Protein AF-A0AA88YGW6-F1 (afdb_monomer_lite)

pLDDT: mean 89.3, std 10.1, range [38.44, 98.62]

Sequence (210 aa):
MCGGQLNEGLSLVQQAKENGERLMPCRETGIVLLVEFNLLCQKYEKSHLPLLKENLLKVISESIDHFEDEQEYVRDDFRLIIRLRASFIYLGIGLFCDILSIPVSDDERKHGESCLNEVEKNWNQLQIRWKMIWYFAKARVKQMDGFYEFAATLLAKALDIAGENNFTRELQNIVKFREHCNEKLIEHSNKQDNIRQNIVESCLNEFFDE

Structure (mmCIF, N/CA/C/O backbone):
data_AF-A0AA88YGW6-F1
#
_entry.id   AF-A0AA88YGW6-F1
#
loop_
_atom_site.group_PDB
_atom_site.id
_atom_site.type_symbol
_atom_site.label_atom_id
_atom_site.label_alt_id
_atom_site.label_comp_id
_atom_site.label_asym_id
_atom_site.label_entity_id
_atom_site.label_seq_id
_atom_site.pdbx_PDB_ins_code
_atom_site.Cartn_x
_atom_site.Cartn_y
_atom_site.Cartn_z
_atom_site.occupancy
_atom_site.B_iso_or_equiv
_atom_site.auth_seq_id
_atom_site.auth_comp_id
_atom_site.auth_asym_id
_atom_site.auth_atom_id
_atom_site.pdbx_PDB_model_num
ATOM 1 N N . MET A 1 1 ? -7.583 22.446 -12.809 1.00 38.44 1 MET A N 1
ATOM 2 C CA . MET A 1 1 ? -6.930 22.135 -14.102 1.00 38.44 1 MET A CA 1
ATOM 3 C C . MET A 1 1 ? -5.781 21.122 -13.925 1.00 38.44 1 MET A C 1
ATOM 5 O O . MET A 1 1 ? -4.659 21.407 -14.305 1.00 38.44 1 MET A O 1
ATOM 9 N N . CYS A 1 2 ? -6.031 19.928 -13.364 1.00 47.03 2 CYS A N 1
ATOM 10 C CA . CYS A 1 2 ? -4.979 18.918 -13.094 1.00 47.03 2 CYS A CA 1
ATOM 11 C C . CYS A 1 2 ? -5.010 17.697 -14.036 1.00 47.03 2 CYS A C 1
ATOM 13 O O . CYS A 1 2 ? -4.246 16.759 -13.837 1.00 47.03 2 CYS A O 1
ATOM 15 N N . GLY A 1 3 ? -5.908 17.674 -15.029 1.00 54.25 3 GLY A N 1
ATOM 16 C CA . GLY A 1 3 ? -6.026 16.561 -15.983 1.00 54.25 3 GLY A CA 1
ATOM 17 C C . GLY A 1 3 ? -4.994 16.598 -17.117 1.00 54.25 3 GLY A C 1
ATOM 18 O O . GLY A 1 3 ? -4.603 15.544 -17.606 1.00 54.25 3 GLY A O 1
ATOM 19 N N . GLY A 1 4 ? -4.523 17.793 -17.501 1.00 64.50 4 GLY A N 1
ATOM 20 C CA . GLY A 1 4 ? -3.584 17.981 -18.617 1.00 64.50 4 GLY A CA 1
ATOM 21 C C . GLY A 1 4 ? -2.211 17.357 -18.360 1.00 64.50 4 GLY A C 1
ATOM 22 O O . GLY A 1 4 ? -1.791 16.490 -19.114 1.00 64.50 4 GLY A O 1
ATOM 23 N N . GLN A 1 5 ? -1.576 17.711 -17.236 1.00 76.94 5 GLN A N 1
ATOM 24 C CA . GLN A 1 5 ? -0.235 17.223 -16.870 1.00 76.94 5 GLN A CA 1
ATOM 25 C C . GLN A 1 5 ? -0.172 15.701 -16.692 1.00 76.94 5 GLN A C 1
ATOM 27 O O . GLN A 1 5 ? 0.830 15.070 -17.006 1.00 76.94 5 GLN A O 1
ATOM 32 N N . LEU A 1 6 ? -1.249 15.093 -16.189 1.00 83.12 6 LEU A N 1
ATOM 33 C CA . LEU A 1 6 ? -1.263 13.659 -15.933 1.00 83.12 6 LEU A CA 1
ATOM 34 C C . LEU A 1 6 ? -1.445 12.857 -17.233 1.00 83.12 6 LEU A C 1
ATOM 36 O O . LEU A 1 6 ? -0.818 11.815 -17.408 1.00 83.12 6 LEU A O 1
ATOM 40 N N . ASN A 1 7 ? -2.278 13.342 -18.157 1.00 83.00 7 ASN A N 1
ATOM 41 C CA . ASN A 1 7 ? -2.424 12.720 -19.474 1.00 83.00 7 ASN A CA 1
ATOM 42 C C . ASN A 1 7 ? -1.154 12.881 -20.322 1.00 83.00 7 ASN A C 1
ATOM 44 O O . ASN A 1 7 ? -0.761 11.935 -20.996 1.00 83.00 7 ASN A O 1
ATOM 48 N N . GLU A 1 8 ? -0.492 14.035 -20.237 1.00 86.38 8 GLU A N 1
ATOM 49 C CA . GLU A 1 8 ? 0.821 14.258 -20.848 1.00 86.38 8 GLU A CA 1
ATOM 50 C C . GLU A 1 8 ? 1.868 13.287 -20.284 1.00 86.38 8 GLU A C 1
ATOM 52 O O . GLU A 1 8 ? 2.539 12.598 -21.048 1.00 86.38 8 GLU A O 1
ATOM 57 N N . GLY A 1 9 ? 1.933 13.132 -18.956 1.00 84.25 9 GLY A N 1
ATOM 58 C CA . GLY A 1 9 ? 2.822 12.165 -18.308 1.00 84.25 9 GLY A CA 1
ATOM 59 C C . GLY A 1 9 ? 2.594 10.724 -18.777 1.00 84.25 9 GLY A C 1
ATOM 60 O O . GLY A 1 9 ? 3.554 10.022 -19.080 1.00 84.25 9 GLY A O 1
ATOM 61 N N . LEU A 1 10 ? 1.336 10.289 -18.903 1.00 87.44 10 LEU A N 1
ATOM 62 C CA . LEU A 1 10 ? 1.021 8.954 -19.426 1.00 87.44 10 LEU A CA 1
ATOM 63 C C . LEU A 1 10 ? 1.417 8.796 -20.896 1.00 87.44 10 LEU A C 1
ATOM 65 O O . LEU A 1 10 ? 1.902 7.736 -21.277 1.00 87.44 10 LEU A O 1
ATOM 69 N N . SER A 1 11 ? 1.259 9.841 -21.712 1.00 88.56 11 SER A N 1
ATOM 70 C CA . 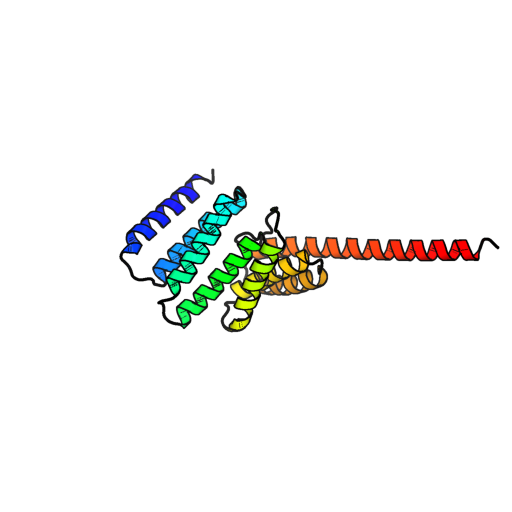SER A 1 11 ? 1.718 9.818 -23.104 1.00 88.56 11 SER A CA 1
ATOM 71 C C . SER A 1 11 ? 3.238 9.670 -23.199 1.00 88.56 11 SER A C 1
ATOM 73 O O . SER A 1 11 ? 3.721 8.942 -24.062 1.00 88.56 11 SER A O 1
ATOM 75 N N . LEU A 1 12 ? 3.997 10.336 -22.323 1.00 89.44 12 LEU A N 1
ATOM 76 C CA . LEU A 1 12 ?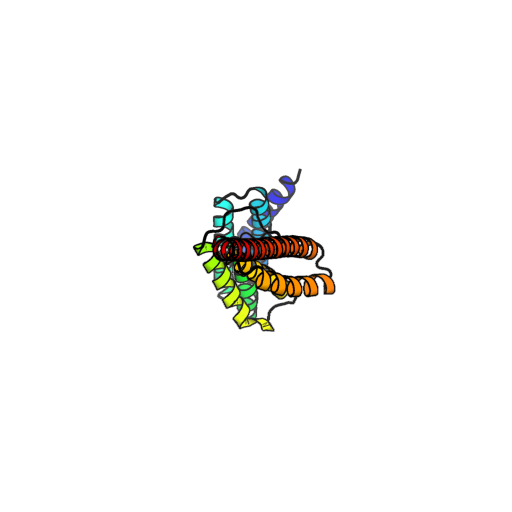 5.459 10.220 -22.279 1.00 89.44 12 LEU A CA 1
ATOM 77 C C . LEU A 1 12 ? 5.905 8.824 -21.831 1.00 89.44 12 LEU A C 1
ATOM 79 O O . LEU A 1 12 ? 6.831 8.259 -22.406 1.00 89.44 12 LEU A O 1
ATOM 83 N N . VAL A 1 13 ? 5.223 8.249 -20.838 1.00 89.38 13 VAL A N 1
ATOM 84 C CA . VAL A 1 13 ? 5.462 6.868 -20.396 1.00 89.38 13 VAL A CA 1
ATOM 85 C C . VAL A 1 13 ? 5.172 5.878 -21.520 1.00 89.38 13 VAL A C 1
ATOM 87 O O . VAL A 1 13 ? 5.979 4.985 -21.754 1.00 89.38 13 VAL A O 1
ATOM 90 N N . GLN A 1 14 ? 4.076 6.059 -22.257 1.00 88.50 14 GLN A N 1
ATOM 91 C CA . GLN A 1 14 ? 3.735 5.193 -23.384 1.00 88.50 14 GLN A CA 1
ATOM 92 C C . GLN A 1 14 ? 4.808 5.245 -24.482 1.00 88.50 14 GLN A C 1
ATOM 94 O O . GLN A 1 14 ? 5.277 4.202 -24.930 1.00 88.50 14 GLN A O 1
ATOM 99 N N . GLN A 1 15 ? 5.282 6.443 -24.839 1.00 87.69 15 GLN A N 1
ATOM 100 C CA . GLN A 1 15 ? 6.403 6.599 -25.774 1.00 87.69 15 GLN A CA 1
ATOM 101 C C . GLN A 1 15 ? 7.686 5.941 -25.248 1.00 87.69 15 GLN A C 1
ATOM 103 O O . GLN A 1 15 ? 8.440 5.343 -26.014 1.00 87.69 15 GLN A O 1
ATOM 108 N N . ALA A 1 16 ? 7.959 6.035 -23.944 1.00 86.56 16 ALA A N 1
ATOM 109 C CA . ALA A 1 16 ? 9.109 5.375 -23.334 1.00 86.56 16 ALA A CA 1
ATOM 110 C C . ALA A 1 16 ? 8.991 3.842 -23.389 1.00 86.56 16 ALA A C 1
ATOM 112 O O . ALA A 1 16 ? 9.989 3.185 -23.675 1.00 86.56 16 ALA A O 1
ATOM 113 N N . LYS A 1 17 ? 7.791 3.278 -23.181 1.00 86.94 17 LYS A N 1
ATOM 114 C CA . LYS A 1 17 ? 7.526 1.837 -23.324 1.00 86.94 17 LYS A CA 1
ATOM 115 C C . LYS A 1 17 ? 7.754 1.374 -24.760 1.00 86.94 17 LYS A C 1
ATOM 117 O O . LYS A 1 17 ? 8.541 0.461 -24.963 1.00 86.94 17 LYS A O 1
ATOM 122 N N . GLU A 1 18 ? 7.168 2.057 -25.742 1.00 86.38 18 GLU A N 1
ATOM 123 C CA . GLU A 1 18 ? 7.324 1.736 -27.173 1.00 86.38 18 GLU A CA 1
ATOM 124 C C . GLU A 1 18 ? 8.791 1.787 -27.627 1.00 86.38 18 GLU A C 1
ATOM 126 O O . GLU A 1 18 ? 9.269 0.914 -28.349 1.00 86.38 18 GLU A O 1
ATOM 131 N N . ASN A 1 19 ? 9.549 2.785 -27.164 1.00 82.38 19 ASN A N 1
ATOM 132 C CA . ASN A 1 19 ? 10.986 2.861 -27.437 1.00 82.38 19 ASN A CA 1
ATOM 133 C C . ASN A 1 19 ? 11.786 1.786 -26.677 1.00 82.38 19 ASN A C 1
ATOM 135 O O . ASN A 1 19 ? 12.825 1.329 -27.159 1.00 82.38 19 ASN A O 1
ATOM 139 N N . GLY A 1 20 ? 11.302 1.394 -25.498 1.00 78.12 20 GLY A N 1
ATOM 140 C CA . GLY A 1 20 ? 11.889 0.394 -24.615 1.00 78.12 20 GLY A CA 1
ATOM 141 C C . GLY A 1 20 ? 11.631 -1.055 -25.026 1.00 78.12 20 GLY A C 1
ATOM 142 O O . GLY A 1 20 ? 12.397 -1.909 -24.606 1.00 78.12 20 GLY A O 1
ATOM 143 N N . GLU A 1 21 ? 10.652 -1.348 -25.891 1.00 77.31 21 GLU A N 1
ATOM 144 C CA . GLU A 1 21 ? 10.390 -2.709 -26.415 1.00 77.31 21 GLU A CA 1
ATOM 145 C C . GLU A 1 21 ? 11.610 -3.334 -27.113 1.00 77.31 21 GLU A C 1
ATOM 147 O O . GLU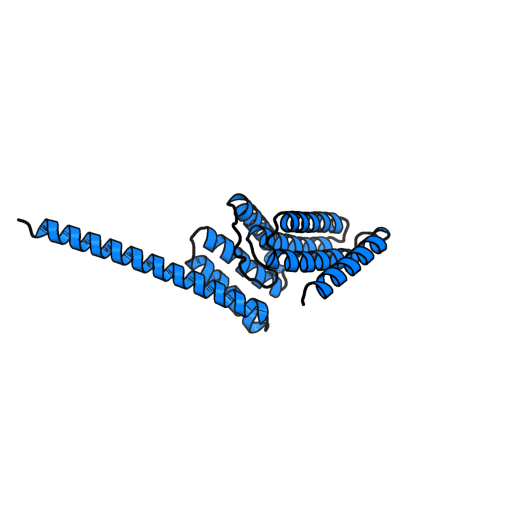 A 1 21 ? 11.710 -4.547 -27.272 1.00 77.31 21 GLU A O 1
ATOM 152 N N . ARG A 1 22 ? 12.556 -2.495 -27.544 1.00 76.38 22 ARG A N 1
ATOM 153 C CA . ARG A 1 22 ? 13.811 -2.917 -28.180 1.00 76.38 22 ARG A CA 1
ATOM 154 C C . ARG A 1 22 ? 14.923 -3.227 -27.180 1.00 76.38 22 ARG A C 1
ATOM 156 O O . ARG A 1 22 ? 16.001 -3.651 -27.592 1.00 76.38 22 ARG A O 1
ATOM 163 N N . LEU A 1 23 ? 14.697 -2.955 -25.899 1.00 75.88 23 LEU A N 1
ATOM 164 C CA . LEU A 1 23 ? 15.638 -3.190 -24.816 1.00 75.88 23 LEU A CA 1
ATOM 165 C C . LEU A 1 23 ? 15.236 -4.458 -24.070 1.00 75.88 23 LEU A C 1
ATOM 167 O O . LEU A 1 23 ? 14.055 -4.745 -23.896 1.00 75.88 23 LEU A O 1
ATOM 171 N N . MET A 1 24 ? 16.233 -5.203 -23.598 1.00 76.31 24 MET A N 1
ATOM 172 C CA . MET A 1 24 ? 15.958 -6.267 -22.638 1.00 76.31 24 MET A CA 1
ATOM 173 C C . MET A 1 24 ? 15.465 -5.656 -21.320 1.00 76.31 24 MET A C 1
ATOM 175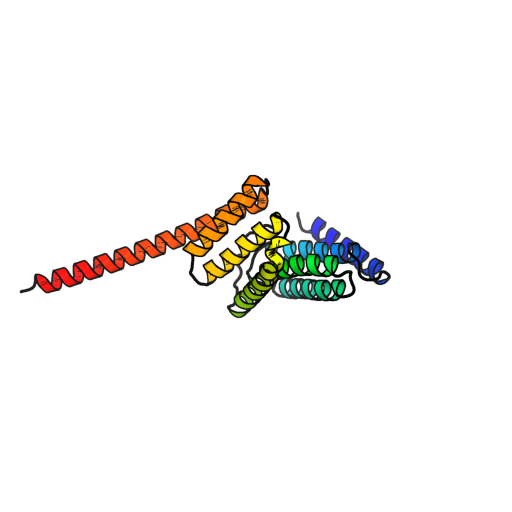 O O . MET A 1 24 ? 15.821 -4.507 -21.018 1.00 76.31 24 MET A O 1
ATOM 179 N N . PRO A 1 25 ? 14.666 -6.397 -20.533 1.00 79.81 25 PRO A N 1
ATOM 180 C CA . PRO A 1 25 ? 14.260 -5.940 -19.221 1.00 79.81 25 PRO A CA 1
ATOM 181 C C . PRO A 1 25 ? 15.460 -5.523 -18.381 1.00 79.81 25 PRO A C 1
ATOM 183 O O . PRO A 1 25 ? 16.441 -6.254 -18.253 1.00 79.81 25 PRO A O 1
ATOM 186 N N . CYS A 1 26 ? 15.395 -4.297 -17.878 1.00 81.12 26 CYS A N 1
ATOM 187 C CA . CYS A 1 26 ? 16.431 -3.706 -17.061 1.00 81.12 26 CYS A CA 1
ATOM 188 C C . CYS A 1 26 ? 15.822 -2.810 -15.975 1.00 81.12 26 CYS A C 1
ATOM 190 O O . CYS A 1 26 ? 14.630 -2.468 -16.008 1.00 81.12 26 CYS A O 1
ATOM 192 N N . ARG A 1 27 ? 16.653 -2.354 -15.035 1.00 81.88 27 ARG A N 1
ATOM 193 C CA . ARG A 1 27 ? 16.277 -1.354 -14.023 1.00 81.88 27 ARG A CA 1
ATOM 194 C C . ARG A 1 27 ? 15.554 -0.140 -14.617 1.00 81.88 27 ARG A C 1
ATOM 196 O O . ARG A 1 27 ? 14.546 0.293 -14.064 1.00 81.88 27 ARG A O 1
ATOM 203 N N . GLU A 1 28 ? 16.054 0.433 -15.707 1.00 85.44 28 GLU A N 1
ATOM 204 C CA . GLU A 1 28 ? 15.496 1.642 -16.322 1.00 85.44 28 GLU A CA 1
ATOM 205 C C . GLU A 1 28 ? 14.102 1.394 -16.900 1.00 85.44 28 GLU A C 1
ATOM 207 O O . GLU A 1 28 ? 13.185 2.177 -16.653 1.00 85.44 28 GLU A O 1
ATOM 212 N N . THR A 1 29 ? 13.918 0.289 -17.623 1.00 84.62 29 THR A N 1
ATOM 213 C CA . THR A 1 29 ? 12.621 -0.063 -18.214 1.00 84.62 29 THR A CA 1
ATOM 214 C C . THR A 1 29 ? 11.594 -0.413 -17.141 1.00 84.62 29 THR A C 1
ATOM 216 O O . THR A 1 29 ? 10.431 -0.037 -17.265 1.00 84.62 29 THR A O 1
ATOM 219 N N . GLY A 1 30 ? 12.003 -0.997 -16.014 1.00 83.25 30 GLY A N 1
ATOM 220 C CA . GLY A 1 30 ? 11.075 -1.198 -14.906 1.00 83.25 30 GLY A CA 1
ATOM 221 C C . GLY A 1 30 ? 10.819 0.049 -14.048 1.00 83.25 30 GLY A C 1
ATOM 222 O O . GLY A 1 30 ? 9.740 0.179 -13.471 1.00 83.25 30 GLY A O 1
ATOM 223 N N . ILE A 1 31 ? 11.724 1.039 -14.025 1.00 85.31 31 ILE A N 1
ATOM 224 C CA . ILE A 1 31 ? 11.398 2.377 -13.495 1.00 85.31 31 ILE A CA 1
ATOM 225 C C . ILE A 1 31 ? 10.257 3.003 -14.309 1.00 85.31 31 ILE A C 1
ATOM 227 O O . ILE A 1 31 ? 9.370 3.615 -13.713 1.00 85.31 31 ILE A O 1
ATOM 231 N N . VAL A 1 32 ? 10.226 2.822 -15.635 1.00 89.69 32 VAL A N 1
ATOM 232 C CA . VAL A 1 32 ? 9.113 3.300 -16.478 1.00 89.69 32 VAL A CA 1
ATOM 233 C C . VAL A 1 32 ? 7.786 2.672 -16.039 1.00 89.69 32 VAL A C 1
ATOM 235 O O . VAL A 1 32 ? 6.812 3.403 -15.859 1.00 89.69 32 VAL A O 1
ATOM 238 N N . LEU A 1 33 ? 7.758 1.363 -15.763 1.00 88.94 33 LEU A N 1
ATOM 239 C CA . LEU A 1 33 ? 6.564 0.673 -15.250 1.00 88.94 33 LEU A CA 1
ATOM 240 C C . LEU A 1 33 ? 6.130 1.198 -13.869 1.00 88.94 33 LEU A C 1
ATOM 242 O O . LEU A 1 33 ? 4.944 1.412 -13.620 1.00 88.94 33 LEU A O 1
ATOM 246 N N . LEU A 1 34 ? 7.077 1.499 -12.973 1.00 88.31 34 LEU A N 1
ATOM 247 C CA . LEU A 1 34 ? 6.758 2.121 -11.681 1.00 88.31 34 LEU A CA 1
ATOM 248 C C . LEU A 1 34 ? 6.193 3.542 -11.833 1.00 88.31 34 LEU A C 1
ATOM 250 O O . LEU A 1 34 ? 5.322 3.951 -11.059 1.00 88.31 34 LEU A O 1
ATOM 254 N N . VAL A 1 35 ? 6.676 4.315 -12.809 1.00 90.19 35 VAL A N 1
ATOM 255 C CA . VAL A 1 35 ? 6.129 5.645 -13.117 1.00 90.19 35 VAL A CA 1
ATOM 256 C C . VAL A 1 35 ? 4.719 5.520 -13.694 1.00 90.19 35 VAL A C 1
ATOM 258 O O . VAL A 1 35 ? 3.830 6.250 -13.251 1.00 90.19 35 VAL A O 1
ATOM 261 N N . GLU A 1 36 ? 4.489 4.571 -14.606 1.00 92.81 36 GLU A N 1
ATOM 262 C CA . GLU A 1 36 ? 3.158 4.241 -15.130 1.00 92.81 36 GLU A CA 1
ATOM 263 C C . GLU A 1 36 ? 2.184 3.930 -13.993 1.00 92.81 36 GLU A C 1
ATOM 265 O O . GLU A 1 36 ? 1.126 4.558 -13.887 1.00 92.81 36 GLU A O 1
ATOM 270 N N . PHE A 1 37 ? 2.585 3.029 -13.091 1.00 92.62 37 PHE A N 1
ATOM 271 C CA . PHE A 1 37 ? 1.812 2.671 -11.911 1.00 92.62 37 PHE A CA 1
ATOM 272 C C . PHE A 1 37 ? 1.448 3.909 -11.085 1.00 92.62 37 PHE A C 1
ATOM 274 O O . PHE A 1 37 ? 0.280 4.105 -10.755 1.00 92.62 37 PHE A O 1
ATOM 281 N N . ASN A 1 38 ? 2.413 4.782 -10.776 1.00 92.25 38 ASN A N 1
ATOM 282 C CA . ASN A 1 38 ? 2.158 5.974 -9.964 1.00 92.25 38 ASN A CA 1
ATOM 283 C C . ASN A 1 38 ? 1.153 6.930 -10.633 1.00 92.25 38 ASN A C 1
ATOM 285 O O . ASN A 1 38 ? 0.284 7.480 -9.953 1.00 92.25 38 ASN A O 1
ATOM 289 N N . LEU A 1 39 ? 1.241 7.125 -11.953 1.00 92.00 39 LEU A N 1
ATOM 290 C CA . LEU A 1 39 ? 0.318 7.987 -12.700 1.00 92.00 39 LEU A CA 1
ATOM 291 C C . LEU A 1 39 ? -1.093 7.390 -12.772 1.00 92.00 39 LEU A C 1
ATOM 293 O O . LEU A 1 39 ? -2.082 8.107 -12.594 1.00 92.00 39 LEU A O 1
ATOM 297 N N . LEU A 1 40 ? -1.199 6.079 -12.998 1.00 92.81 40 LEU A N 1
ATOM 298 C CA . LEU A 1 40 ? -2.474 5.365 -12.965 1.00 92.81 40 LEU A CA 1
ATOM 299 C C . LEU A 1 40 ? -3.085 5.381 -11.559 1.00 92.81 40 LEU A C 1
ATOM 301 O O . LEU A 1 40 ? -4.289 5.602 -11.430 1.00 92.81 40 LEU A O 1
ATOM 305 N N . CYS A 1 41 ? -2.265 5.247 -10.514 1.00 92.50 41 CYS A N 1
ATOM 306 C CA . CYS A 1 41 ? -2.695 5.304 -9.118 1.00 92.50 41 CYS A CA 1
ATOM 307 C C . CYS A 1 41 ? -3.318 6.669 -8.819 1.00 92.50 41 CYS A C 1
ATOM 309 O O . CYS A 1 41 ? -4.452 6.746 -8.363 1.00 92.50 41 CYS A O 1
ATOM 311 N N . GLN A 1 42 ? -2.667 7.758 -9.236 1.00 92.12 42 GLN A N 1
ATOM 312 C CA . GLN A 1 42 ? -3.216 9.111 -9.106 1.00 92.12 42 GLN A CA 1
ATOM 313 C C . GLN A 1 42 ? -4.523 9.338 -9.890 1.00 92.12 42 GLN A C 1
ATOM 315 O O . GLN A 1 42 ? -5.345 10.162 -9.479 1.00 92.12 42 GLN A O 1
ATOM 320 N N . LYS A 1 43 ? -4.744 8.658 -11.030 1.00 92.12 43 LYS A N 1
ATOM 321 C CA . LYS A 1 43 ? -6.059 8.673 -11.710 1.00 92.12 43 LYS A CA 1
ATOM 322 C C . LYS A 1 43 ? -7.100 7.903 -10.913 1.00 92.12 43 LYS A C 1
ATOM 324 O O . LYS A 1 43 ? -8.237 8.362 -10.783 1.00 92.12 43 LYS A O 1
ATOM 329 N N . TYR A 1 44 ? -6.722 6.733 -10.417 1.00 93.12 44 TYR A N 1
ATOM 330 C CA . TYR A 1 44 ? -7.602 5.852 -9.669 1.00 93.12 44 TYR A CA 1
ATOM 331 C C . TYR A 1 44 ? -8.047 6.483 -8.345 1.00 93.12 44 TYR A C 1
ATOM 333 O O . TYR A 1 44 ? -9.234 6.472 -8.037 1.00 93.12 44 TYR A O 1
ATOM 341 N N . GLU A 1 45 ? -7.147 7.152 -7.628 1.00 91.69 45 GLU A N 1
ATOM 342 C CA . GLU A 1 45 ? -7.442 7.913 -6.404 1.00 91.69 45 GLU A CA 1
ATOM 343 C C . GLU A 1 45 ? -8.476 9.024 -6.609 1.00 91.69 45 GLU A C 1
ATOM 345 O O . GLU A 1 45 ? -9.168 9.401 -5.673 1.00 91.69 45 GLU A O 1
ATOM 350 N N . LYS A 1 46 ? -8.597 9.568 -7.825 1.00 90.38 46 LYS A N 1
ATOM 351 C CA . LYS A 1 46 ? -9.544 10.654 -8.126 1.00 90.38 46 LYS A CA 1
ATOM 352 C C . LYS A 1 46 ? -10.889 10.169 -8.650 1.00 90.38 46 LYS A C 1
ATOM 354 O O . LYS A 1 46 ? -11.873 10.889 -8.535 1.00 90.38 46 LYS A O 1
ATOM 359 N N . SER A 1 47 ? -10.908 9.020 -9.321 1.00 91.00 47 SER A N 1
ATOM 360 C CA . SER A 1 47 ? -12.066 8.568 -10.104 1.00 91.00 47 SER A CA 1
ATOM 361 C C . SER A 1 47 ? -12.672 7.258 -9.614 1.00 91.00 47 SER A C 1
ATOM 363 O O . SER A 1 47 ? -13.833 6.993 -9.904 1.00 91.00 47 SER A O 1
ATOM 365 N N . HIS A 1 48 ? -11.894 6.444 -8.895 1.00 90.00 48 HIS A N 1
ATOM 366 C CA . HIS A 1 48 ? -12.282 5.149 -8.330 1.00 90.00 48 HIS A CA 1
ATOM 367 C C . HIS A 1 48 ? -12.886 4.169 -9.348 1.00 90.00 48 HIS A C 1
ATOM 369 O O . HIS A 1 48 ? -13.649 3.275 -8.990 1.00 90.00 48 HIS A O 1
ATOM 375 N N . LEU A 1 49 ? -12.544 4.326 -10.632 1.00 90.62 49 LEU A N 1
ATOM 376 C CA . LEU A 1 49 ? -13.072 3.480 -11.698 1.00 90.62 49 LEU A CA 1
ATOM 377 C C . LEU A 1 49 ? -12.497 2.056 -11.590 1.00 90.62 49 LEU A C 1
ATOM 379 O O . LEU A 1 49 ? -11.269 1.917 -11.594 1.00 90.62 49 LEU A O 1
ATOM 383 N N . PRO A 1 50 ? -13.335 0.999 -11.585 1.00 89.00 50 PRO A N 1
ATOM 384 C CA . PRO A 1 50 ? -12.871 -0.391 -11.527 1.00 89.00 50 PRO A CA 1
ATOM 385 C C . PRO A 1 50 ? -11.874 -0.750 -12.636 1.00 89.00 50 PRO A C 1
ATOM 387 O O . PRO A 1 50 ? -10.852 -1.370 -12.366 1.00 89.00 50 PRO A O 1
ATOM 390 N N . LEU A 1 51 ? -12.090 -0.246 -13.855 1.00 91.75 51 LEU A N 1
ATOM 391 C CA . LEU A 1 51 ? -11.174 -0.454 -14.981 1.00 91.75 51 LEU A CA 1
ATOM 392 C C . LEU A 1 51 ? -9.749 0.060 -14.696 1.00 91.75 51 LEU A C 1
ATOM 394 O O . LEU A 1 51 ? -8.767 -0.525 -15.143 1.00 91.75 51 LEU A O 1
ATOM 398 N N . LEU A 1 52 ? -9.603 1.151 -13.936 1.00 92.44 52 LEU A N 1
ATOM 399 C CA . LEU A 1 52 ? -8.276 1.645 -13.554 1.00 92.44 52 LEU A CA 1
ATOM 400 C C . LEU A 1 52 ? -7.611 0.743 -12.514 1.00 92.44 52 LEU A C 1
ATOM 402 O O . LEU A 1 52 ? -6.393 0.592 -12.551 1.00 92.44 52 LEU A O 1
ATOM 406 N N . LYS A 1 53 ? -8.393 0.124 -11.623 1.00 92.81 53 LYS A N 1
ATOM 407 C CA . LYS A 1 53 ? -7.891 -0.889 -10.689 1.00 92.81 53 LYS A CA 1
ATOM 408 C C . LYS A 1 53 ? -7.362 -2.107 -11.442 1.00 92.81 53 LYS A C 1
ATOM 410 O O . LYS A 1 53 ? -6.256 -2.553 -11.162 1.00 92.81 53 LYS A O 1
ATOM 415 N N . GLU A 1 54 ? -8.115 -2.598 -12.423 1.00 92.81 54 GLU A N 1
ATOM 416 C CA . GLU A 1 54 ? -7.691 -3.703 -13.291 1.00 92.81 54 GLU A CA 1
ATOM 417 C C . GLU A 1 54 ? -6.397 -3.360 -14.038 1.00 92.81 54 GLU A C 1
ATOM 419 O O . GLU A 1 54 ? -5.449 -4.142 -14.019 1.00 92.81 54 GLU A O 1
ATOM 424 N N . ASN A 1 55 ? -6.302 -2.151 -14.603 1.00 92.94 55 ASN A N 1
ATOM 425 C CA . ASN A 1 55 ? -5.080 -1.683 -15.260 1.00 92.94 55 ASN A CA 1
ATOM 426 C C . ASN A 1 55 ? -3.888 -1.598 -14.294 1.00 92.94 55 ASN A C 1
ATOM 428 O O . ASN A 1 55 ? -2.780 -1.975 -14.659 1.00 92.94 55 ASN A O 1
ATOM 432 N N . LEU A 1 56 ? -4.098 -1.139 -13.057 1.00 94.50 56 LEU A N 1
ATOM 433 C CA . LEU A 1 56 ? -3.048 -1.105 -12.034 1.00 94.50 56 LEU A CA 1
ATOM 434 C C . LEU A 1 56 ? -2.541 -2.508 -11.690 1.00 94.50 56 LEU A C 1
ATOM 436 O O . LEU A 1 56 ? -1.332 -2.715 -11.603 1.00 94.50 56 LEU A O 1
ATOM 440 N N . LEU A 1 57 ? -3.449 -3.473 -11.530 1.00 93.50 57 LEU A N 1
ATOM 441 C CA . LEU A 1 57 ? -3.093 -4.871 -11.277 1.00 93.50 57 LEU A CA 1
ATOM 442 C C . LEU A 1 57 ? -2.385 -5.508 -12.483 1.00 93.50 57 LEU A C 1
ATOM 444 O O . LEU A 1 57 ? -1.446 -6.280 -12.296 1.00 93.50 57 LEU A O 1
ATOM 448 N N . LYS A 1 58 ? -2.766 -5.133 -13.709 1.00 93.12 58 LYS A N 1
ATOM 449 C CA . LYS A 1 58 ? -2.077 -5.547 -14.937 1.00 93.12 58 LYS A CA 1
ATOM 450 C C . LYS A 1 58 ? -0.639 -5.032 -14.976 1.00 93.12 58 LYS A C 1
ATOM 452 O O . LYS A 1 58 ? 0.269 -5.830 -15.171 1.00 93.12 58 LYS A O 1
ATOM 457 N N . VAL A 1 59 ? -0.418 -3.744 -14.700 1.00 92.56 59 VAL A N 1
ATOM 458 C CA . VAL A 1 59 ? 0.935 -3.154 -14.635 1.00 92.56 59 VAL A CA 1
ATOM 459 C C . VAL A 1 59 ? 1.772 -3.803 -13.531 1.00 92.56 59 VAL A C 1
ATOM 461 O O . VAL A 1 59 ? 2.961 -4.038 -13.725 1.00 92.56 59 VAL A O 1
ATOM 464 N N . ILE A 1 60 ? 1.169 -4.145 -12.387 1.00 92.19 60 ILE A N 1
ATOM 465 C CA . ILE A 1 60 ? 1.834 -4.920 -11.328 1.00 92.19 60 ILE A CA 1
ATOM 466 C C . ILE A 1 60 ? 2.305 -6.280 -11.856 1.00 92.19 60 ILE A C 1
ATOM 468 O O . ILE A 1 60 ? 3.459 -6.633 -11.630 1.00 92.19 60 ILE A O 1
ATOM 472 N N . SER A 1 61 ? 1.440 -7.023 -12.554 1.00 90.94 61 SER A N 1
ATOM 473 C CA . SER A 1 61 ? 1.792 -8.328 -13.129 1.00 90.94 61 SER A CA 1
ATOM 474 C C . SER A 1 61 ? 2.911 -8.193 -14.158 1.00 90.94 61 SER A C 1
ATOM 476 O O . SER A 1 61 ? 3.939 -8.843 -14.017 1.00 90.94 61 SER A O 1
ATOM 478 N N . GLU A 1 62 ? 2.757 -7.273 -15.115 1.00 89.62 62 GLU A N 1
ATOM 479 C CA . GLU A 1 62 ? 3.770 -6.985 -16.139 1.00 89.62 62 GLU A CA 1
ATOM 480 C C . GLU A 1 62 ? 5.114 -6.617 -15.504 1.00 89.62 62 GLU A C 1
ATOM 482 O O . GLU A 1 62 ? 6.158 -7.051 -15.973 1.00 89.62 62 GLU A O 1
ATOM 487 N N . SER A 1 63 ? 5.101 -5.866 -14.399 1.00 88.81 63 SER A N 1
ATOM 488 C CA . SER A 1 63 ? 6.326 -5.508 -13.681 1.00 88.81 63 SER A CA 1
ATOM 489 C C . SER A 1 63 ? 6.989 -6.715 -13.015 1.00 88.81 63 SER A C 1
ATOM 491 O O . SER A 1 63 ? 8.211 -6.776 -12.970 1.00 88.81 63 SER A O 1
ATOM 493 N N . ILE A 1 64 ? 6.222 -7.667 -12.474 1.00 87.25 64 ILE A N 1
ATOM 494 C CA . ILE A 1 64 ? 6.794 -8.881 -11.869 1.00 87.25 64 ILE A CA 1
ATOM 495 C C . ILE A 1 64 ? 7.480 -9.726 -12.939 1.00 87.25 64 ILE A C 1
ATOM 497 O O . ILE A 1 64 ? 8.613 -10.154 -12.716 1.00 87.25 64 ILE A O 1
ATOM 501 N N . ASP A 1 65 ? 6.806 -9.921 -14.071 1.00 87.56 65 ASP A N 1
ATOM 502 C CA . ASP A 1 65 ? 7.310 -10.713 -15.193 1.00 87.56 65 ASP A CA 1
ATOM 503 C C . ASP A 1 65 ? 8.547 -10.042 -15.812 1.00 87.56 65 ASP A C 1
ATOM 505 O O . ASP A 1 65 ? 9.553 -10.693 -16.077 1.00 87.56 65 ASP A O 1
ATOM 509 N N . HIS A 1 66 ? 8.522 -8.709 -15.945 1.00 86.19 66 HIS A N 1
ATOM 510 C CA . HIS A 1 66 ? 9.636 -7.910 -16.467 1.00 86.19 66 HIS A CA 1
ATOM 511 C C . HIS A 1 66 ? 10.941 -8.150 -15.704 1.00 86.19 66 HIS A C 1
ATOM 513 O O . HIS A 1 66 ? 12.001 -8.274 -16.302 1.00 86.19 66 HIS A O 1
ATOM 519 N N . PHE A 1 67 ? 10.888 -8.240 -14.377 1.00 84.56 67 PHE A N 1
ATOM 520 C CA . PHE A 1 67 ? 12.091 -8.416 -13.562 1.00 84.56 67 PHE A CA 1
ATOM 521 C C . PHE A 1 67 ? 12.516 -9.875 -13.371 1.00 84.56 67 PHE A C 1
ATOM 523 O O . PHE A 1 67 ? 13.457 -10.137 -12.624 1.00 84.56 67 PHE A O 1
ATOM 530 N N . GLU A 1 68 ? 11.848 -10.846 -13.992 1.00 85.00 68 GLU A N 1
ATOM 531 C CA . GLU A 1 68 ? 12.120 -12.259 -13.721 1.00 85.00 68 GLU A CA 1
ATOM 532 C C . GLU A 1 68 ? 13.501 -12.712 -14.236 1.00 85.00 68 GLU A C 1
ATOM 534 O O . GLU A 1 68 ? 14.208 -13.448 -13.534 1.00 85.00 68 GLU A O 1
ATOM 539 N N . ASP A 1 69 ? 13.924 -12.154 -15.374 1.00 80.69 69 ASP A N 1
ATOM 540 C CA . ASP A 1 69 ? 15.207 -12.417 -16.046 1.00 80.69 69 ASP A CA 1
ATOM 541 C C . ASP A 1 69 ? 16.380 -11.556 -15.530 1.00 80.69 69 ASP A C 1
ATOM 543 O O . ASP A 1 69 ? 17.514 -11.678 -16.000 1.00 80.69 69 ASP A O 1
ATOM 547 N N . GLU A 1 70 ? 16.126 -10.677 -14.561 1.00 81.88 70 GLU A N 1
ATOM 548 C CA . GLU A 1 70 ? 17.131 -9.772 -14.002 1.00 81.88 70 GLU A CA 1
ATOM 549 C C . GLU A 1 70 ? 18.028 -10.429 -12.945 1.00 81.88 70 GLU A C 1
ATOM 551 O O . GLU A 1 70 ? 17.758 -11.516 -12.421 1.00 81.88 70 GLU A O 1
ATOM 556 N N . GLN A 1 71 ? 19.123 -9.739 -12.603 1.00 83.25 71 GLN A N 1
ATOM 557 C CA . GLN A 1 71 ? 20.006 -10.172 -11.516 1.00 83.25 71 GLN A CA 1
ATOM 558 C C . GLN A 1 71 ? 19.210 -10.352 -10.217 1.00 83.25 71 GLN A C 1
ATOM 560 O O . GLN A 1 71 ? 18.367 -9.522 -9.882 1.00 83.25 71 GLN A O 1
ATOM 565 N N . GLU A 1 72 ? 19.510 -11.416 -9.463 1.00 85.44 72 GLU A N 1
ATOM 566 C CA . GLU A 1 72 ? 18.719 -11.844 -8.298 1.00 85.44 72 GLU A CA 1
ATOM 567 C C . GLU A 1 72 ? 18.418 -10.701 -7.321 1.00 85.44 72 GLU A C 1
ATOM 569 O O . GLU A 1 72 ? 17.260 -10.496 -6.972 1.00 85.44 72 GLU A O 1
ATOM 574 N N . TYR A 1 73 ? 19.419 -9.885 -6.970 1.00 83.50 73 TYR A N 1
ATOM 575 C CA . TYR A 1 73 ? 19.208 -8.758 -6.057 1.00 83.50 73 TYR A CA 1
ATOM 576 C C . TYR A 1 73 ? 18.284 -7.673 -6.636 1.00 83.50 73 TYR A C 1
ATOM 578 O O . TYR A 1 73 ? 17.484 -7.104 -5.900 1.00 83.50 73 TYR A O 1
ATOM 586 N N . VAL A 1 74 ? 18.368 -7.384 -7.943 1.00 82.44 74 VAL A N 1
ATOM 587 C CA . VAL A 1 74 ? 17.498 -6.400 -8.610 1.00 82.44 74 VAL A CA 1
ATOM 588 C C . VAL A 1 74 ? 16.076 -6.934 -8.618 1.00 82.44 74 VAL A C 1
ATOM 590 O O . VAL A 1 74 ? 15.149 -6.249 -8.188 1.00 82.44 74 VAL A O 1
ATOM 593 N N . ARG A 1 75 ? 15.908 -8.182 -9.061 1.00 86.81 75 ARG A N 1
ATOM 594 C CA . ARG A 1 75 ? 14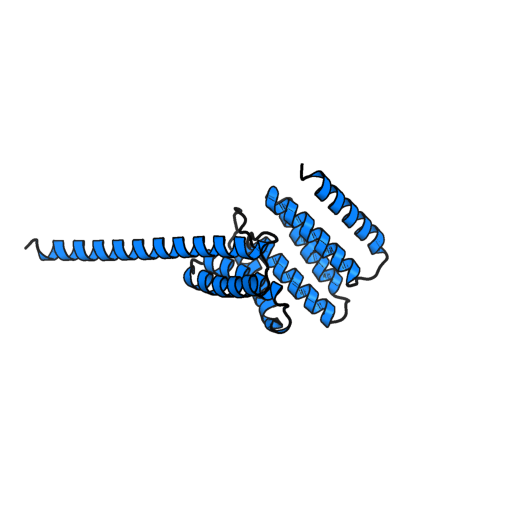.615 -8.858 -9.104 1.00 86.81 75 ARG A CA 1
ATOM 595 C C . ARG A 1 75 ? 13.941 -8.869 -7.739 1.00 86.81 75 ARG A C 1
ATOM 597 O O . ARG A 1 75 ? 12.753 -8.561 -7.650 1.00 86.81 75 ARG A O 1
ATOM 604 N N . ASP A 1 76 ? 14.680 -9.205 -6.689 1.00 86.25 76 ASP A N 1
ATOM 605 C CA . ASP A 1 76 ? 14.131 -9.308 -5.342 1.00 86.25 76 ASP A CA 1
ATOM 606 C C . ASP A 1 76 ? 13.739 -7.933 -4.787 1.00 86.25 76 ASP A C 1
ATOM 608 O O . ASP A 1 76 ? 12.602 -7.771 -4.332 1.00 86.25 76 ASP A O 1
ATOM 612 N N . ASP A 1 77 ? 14.593 -6.913 -4.931 1.00 85.75 77 ASP A N 1
ATOM 613 C CA . ASP A 1 77 ? 14.273 -5.533 -4.539 1.00 85.75 77 ASP A CA 1
ATOM 614 C C . ASP A 1 77 ? 12.999 -5.027 -5.236 1.00 85.75 77 ASP A C 1
ATOM 616 O O . ASP A 1 77 ? 12.087 -4.486 -4.595 1.00 85.75 77 ASP A O 1
ATOM 620 N N . PHE A 1 78 ? 12.892 -5.232 -6.551 1.00 87.44 78 PHE A N 1
ATOM 621 C CA . PHE A 1 78 ? 11.718 -4.810 -7.311 1.00 87.44 78 PHE A CA 1
ATOM 622 C C . PHE A 1 78 ? 10.472 -5.613 -6.943 1.00 87.44 78 PHE A C 1
ATOM 624 O O . PHE A 1 78 ? 9.405 -5.021 -6.762 1.00 87.44 78 PHE A O 1
ATOM 631 N N . ARG A 1 79 ? 10.585 -6.932 -6.748 1.00 88.81 79 ARG A N 1
ATOM 632 C CA . ARG A 1 79 ? 9.466 -7.768 -6.287 1.00 88.81 79 ARG A CA 1
ATOM 633 C C . ARG A 1 79 ? 8.914 -7.283 -4.952 1.00 88.81 79 ARG A C 1
ATOM 635 O O . ARG A 1 79 ? 7.693 -7.263 -4.787 1.00 88.81 79 ARG A O 1
ATOM 642 N N . LEU A 1 80 ? 9.766 -6.858 -4.018 1.00 90.75 80 LEU A N 1
ATOM 643 C CA . LEU A 1 80 ? 9.316 -6.302 -2.739 1.00 90.75 80 LEU A CA 1
ATOM 644 C C . LEU A 1 80 ? 8.511 -5.015 -2.933 1.00 90.75 80 LEU A C 1
ATOM 646 O O . LEU A 1 80 ? 7.416 -4.887 -2.381 1.00 90.75 80 LEU A O 1
ATOM 650 N N . ILE A 1 81 ? 9.011 -4.092 -3.756 1.00 90.81 81 ILE A N 1
ATOM 651 C CA . ILE A 1 81 ? 8.323 -2.829 -4.053 1.00 90.81 81 ILE A CA 1
ATOM 652 C C . ILE A 1 81 ? 6.981 -3.099 -4.742 1.00 90.81 81 ILE A C 1
ATOM 654 O O . ILE A 1 81 ? 5.957 -2.559 -4.323 1.00 90.81 81 ILE A O 1
ATOM 658 N N . ILE A 1 82 ? 6.963 -3.953 -5.765 1.00 92.19 82 ILE A N 1
ATOM 659 C CA . ILE A 1 82 ? 5.761 -4.249 -6.551 1.00 92.19 82 ILE A CA 1
ATOM 660 C C . ILE A 1 82 ? 4.700 -4.942 -5.689 1.00 92.19 82 ILE A C 1
ATOM 662 O O . ILE A 1 82 ? 3.537 -4.543 -5.720 1.00 92.19 82 ILE A O 1
ATOM 666 N N . ARG A 1 83 ? 5.079 -5.916 -4.852 1.00 94.25 83 ARG A N 1
ATOM 667 C CA . ARG A 1 83 ? 4.150 -6.563 -3.906 1.00 94.25 83 ARG A CA 1
ATOM 668 C C . ARG A 1 83 ? 3.575 -5.566 -2.907 1.00 94.25 83 ARG A C 1
ATOM 670 O O . ARG A 1 83 ? 2.379 -5.597 -2.619 1.00 94.25 83 ARG A O 1
ATOM 677 N N . LEU A 1 84 ? 4.397 -4.648 -2.407 1.00 94.88 84 LEU A N 1
ATOM 678 C CA . LEU A 1 84 ? 3.934 -3.606 -1.499 1.00 94.88 84 LEU A CA 1
ATOM 679 C C . LEU A 1 84 ? 2.947 -2.655 -2.196 1.00 94.88 84 LEU A C 1
ATOM 681 O O . LEU A 1 84 ? 1.897 -2.345 -1.635 1.00 94.88 84 LEU A O 1
ATOM 685 N N . ARG A 1 85 ? 3.207 -2.273 -3.451 1.00 94.00 85 ARG A N 1
ATOM 686 C CA . ARG A 1 85 ? 2.258 -1.508 -4.277 1.00 94.00 85 ARG A CA 1
ATOM 687 C C . ARG A 1 85 ? 0.970 -2.278 -4.569 1.00 94.00 85 ARG A C 1
ATOM 689 O O . ARG A 1 85 ? -0.106 -1.694 -4.486 1.00 94.00 85 ARG A O 1
ATOM 696 N N . ALA A 1 86 ? 1.049 -3.579 -4.828 1.00 95.31 86 ALA A N 1
ATOM 697 C CA . ALA A 1 86 ? -0.127 -4.427 -4.999 1.00 95.31 86 ALA A CA 1
ATOM 698 C C . ALA A 1 86 ? -1.002 -4.440 -3.743 1.00 95.31 86 ALA A C 1
ATOM 700 O O . ALA A 1 86 ? -2.217 -4.266 -3.838 1.00 95.31 86 ALA A O 1
ATOM 701 N N . SER A 1 87 ? -0.385 -4.542 -2.560 1.00 97.12 87 SER A N 1
ATOM 702 C CA . SER A 1 87 ? -1.123 -4.472 -1.297 1.00 97.12 87 SER A CA 1
ATOM 703 C C . SER A 1 87 ? -1.903 -3.162 -1.148 1.00 97.12 87 SER A C 1
ATOM 705 O O . SER A 1 87 ? -3.032 -3.184 -0.670 1.00 97.12 87 SER A O 1
ATOM 707 N N . PHE A 1 88 ? -1.368 -2.037 -1.633 1.00 95.88 88 PHE A N 1
ATOM 708 C CA . PHE A 1 88 ? -2.060 -0.748 -1.588 1.00 95.88 88 PHE A CA 1
ATOM 709 C C . PHE A 1 88 ? -3.339 -0.764 -2.427 1.00 95.88 88 PHE A C 1
ATOM 711 O O . PHE A 1 88 ? -4.400 -0.369 -1.946 1.00 95.88 88 PHE A O 1
ATOM 718 N N . ILE A 1 89 ? -3.261 -1.295 -3.649 1.00 95.88 89 ILE A N 1
ATOM 719 C CA . ILE A 1 89 ? -4.419 -1.396 -4.544 1.00 95.88 89 ILE A CA 1
ATOM 720 C C . ILE A 1 89 ? -5.499 -2.304 -3.953 1.00 95.88 89 ILE A C 1
ATOM 722 O O . ILE A 1 89 ? -6.682 -1.952 -3.970 1.00 95.88 89 ILE A O 1
ATOM 726 N N . TYR A 1 90 ? -5.101 -3.450 -3.400 1.00 97.12 90 TYR A N 1
ATOM 727 C CA . TYR A 1 90 ? -6.030 -4.380 -2.767 1.00 97.12 90 TYR A CA 1
ATOM 728 C C . TYR A 1 90 ? -6.681 -3.800 -1.506 1.00 97.12 90 TYR A C 1
ATOM 730 O O . TYR A 1 90 ? -7.880 -3.963 -1.314 1.00 97.12 90 TYR A O 1
ATOM 738 N N . LEU A 1 91 ? -5.927 -3.077 -0.675 1.00 97.62 91 LEU A N 1
ATOM 739 C CA . LEU A 1 91 ? -6.398 -2.556 0.615 1.00 97.62 91 LEU A CA 1
ATOM 740 C C . LEU A 1 91 ? -7.072 -1.176 0.530 1.00 97.62 91 LEU A C 1
ATOM 742 O O . LEU A 1 91 ? -7.478 -0.621 1.559 1.00 97.62 91 LEU A O 1
ATOM 746 N N . GLY A 1 92 ? -7.191 -0.623 -0.681 1.00 96.19 92 GLY A N 1
ATOM 747 C CA . GLY A 1 92 ? -7.748 0.705 -0.919 1.00 96.19 92 GLY A CA 1
ATOM 748 C C . GLY A 1 92 ? -6.912 1.808 -0.283 1.00 96.19 92 GLY A C 1
ATOM 749 O O . GLY A 1 92 ? -7.442 2.661 0.424 1.00 96.19 92 GLY A O 1
ATOM 750 N N . ILE A 1 93 ? -5.603 1.761 -0.509 1.00 97.19 93 ILE A N 1
ATOM 751 C CA . ILE A 1 93 ? -4.633 2.735 -0.018 1.00 97.19 93 ILE A CA 1
ATOM 752 C C . ILE A 1 93 ? -4.087 3.520 -1.213 1.00 97.19 93 ILE A C 1
ATOM 754 O O . ILE A 1 93 ? -3.665 2.926 -2.207 1.00 97.19 93 ILE A O 1
ATOM 758 N N . GLY A 1 94 ? -4.095 4.845 -1.119 1.00 94.75 94 GLY A N 1
ATOM 759 C CA . GLY A 1 94 ? -3.502 5.731 -2.112 1.00 94.75 94 GLY A CA 1
ATOM 760 C C . GLY A 1 94 ? -1.980 5.841 -1.985 1.00 94.75 94 GLY A C 1
ATOM 761 O O . GLY A 1 94 ? -1.338 5.334 -1.060 1.00 94.75 94 GLY A O 1
ATOM 762 N N . LEU A 1 95 ? -1.370 6.506 -2.960 1.00 92.44 95 LEU A N 1
ATOM 763 C CA . LEU A 1 95 ? 0.067 6.554 -3.205 1.00 92.44 95 LEU A CA 1
ATOM 764 C C . LEU A 1 95 ? 0.870 7.068 -2.003 1.00 92.44 95 LEU A C 1
ATOM 766 O O . LEU A 1 95 ? 2.025 6.663 -1.835 1.00 92.44 95 LEU A O 1
ATOM 770 N N . PHE A 1 96 ? 0.262 7.937 -1.189 1.00 94.06 96 PHE A N 1
ATOM 771 C CA . PHE A 1 96 ? 0.874 8.594 -0.032 1.00 94.06 96 PHE A CA 1
ATOM 772 C C . PHE A 1 96 ? 0.202 8.197 1.291 1.00 94.06 96 PHE A C 1
ATOM 774 O O . PHE A 1 96 ? 0.044 9.034 2.182 1.00 94.06 96 PHE A O 1
ATOM 781 N N . CYS A 1 97 ? -0.167 6.922 1.431 1.00 95.25 97 CYS A N 1
ATOM 782 C CA . CYS A 1 97 ? -0.736 6.354 2.657 1.00 95.25 97 CYS A CA 1
ATOM 783 C C . CYS A 1 97 ? -2.074 6.987 3.073 1.00 95.25 97 CYS A C 1
ATOM 785 O O . CYS A 1 97 ? -2.356 7.120 4.257 1.00 95.25 97 CYS A O 1
ATOM 787 N N . ASP A 1 98 ? -2.905 7.407 2.127 1.00 94.75 98 ASP A N 1
ATOM 788 C CA . ASP A 1 98 ? -4.296 7.783 2.370 1.00 94.75 98 ASP A CA 1
ATOM 789 C C . ASP A 1 98 ? -5.218 6.568 2.224 1.00 94.75 98 ASP A C 1
ATOM 791 O O . ASP A 1 98 ? -4.994 5.703 1.383 1.00 94.75 98 ASP A O 1
ATOM 795 N N . ILE A 1 99 ? -6.260 6.477 3.052 1.00 96.25 99 ILE A N 1
ATOM 796 C CA . ILE A 1 99 ? -7.289 5.446 2.885 1.00 96.25 99 ILE A CA 1
ATOM 797 C C . ILE A 1 99 ? -8.339 5.970 1.919 1.00 96.25 99 ILE A C 1
ATOM 799 O O . ILE A 1 99 ? -9.017 6.961 2.193 1.00 96.25 99 ILE A O 1
ATOM 803 N N . LEU A 1 100 ? -8.501 5.264 0.808 1.00 94.38 100 LEU A N 1
ATOM 804 C CA . LEU A 1 100 ? -9.505 5.569 -0.193 1.00 94.38 100 LEU A CA 1
ATOM 805 C C . LEU A 1 100 ? -10.881 5.140 0.315 1.00 94.38 100 LEU A C 1
ATOM 807 O O . LEU A 1 100 ? -11.049 4.060 0.884 1.00 94.38 100 LEU A O 1
ATOM 811 N N . SER A 1 101 ? -11.887 5.980 0.074 1.00 90.88 101 SER A N 1
ATOM 812 C CA . SER A 1 101 ? -13.288 5.697 0.414 1.00 90.88 101 SER A CA 1
ATOM 813 C C . SER A 1 101 ? -13.923 4.755 -0.613 1.00 90.88 101 SER A C 1
ATOM 815 O O . SER A 1 101 ? -14.909 5.089 -1.265 1.00 90.88 101 SER A O 1
ATOM 817 N N . ILE A 1 102 ? -13.317 3.580 -0.782 1.00 91.69 102 ILE A N 1
ATOM 818 C CA . ILE A 1 102 ? -13.765 2.527 -1.691 1.00 91.69 102 ILE A CA 1
ATOM 819 C C . ILE A 1 102 ? -14.063 1.249 -0.901 1.00 91.69 102 ILE A C 1
ATOM 821 O O . ILE A 1 102 ? -13.395 0.980 0.104 1.00 91.69 102 ILE A O 1
ATOM 825 N N . PRO A 1 103 ? -15.048 0.444 -1.331 1.00 91.06 103 PRO A N 1
ATOM 826 C CA . PRO A 1 103 ? -15.267 -0.864 -0.737 1.00 91.06 103 PRO A CA 1
ATOM 827 C C . PRO A 1 103 ? -14.066 -1.775 -1.019 1.00 91.06 103 PRO A C 1
ATOM 829 O O . PRO A 1 103 ? -13.524 -1.783 -2.125 1.00 91.06 103 PRO A O 1
ATOM 832 N N . VAL A 1 104 ? -13.670 -2.543 -0.005 1.00 95.44 104 VAL A N 1
ATOM 833 C CA . VAL A 1 104 ? -12.660 -3.601 -0.107 1.00 95.44 104 VAL A CA 1
ATOM 834 C C . VAL A 1 104 ? -13.326 -4.897 0.323 1.00 95.44 104 VAL A C 1
ATOM 836 O O . VAL A 1 104 ? -13.845 -4.988 1.434 1.00 95.44 104 VAL A O 1
ATOM 839 N N . SER A 1 105 ? -13.350 -5.873 -0.576 1.00 96.56 105 SER A N 1
ATOM 840 C CA . SER A 1 105 ? -13.871 -7.211 -0.301 1.00 96.56 105 SER A CA 1
ATOM 841 C C . SER A 1 105 ? -12.915 -8.020 0.577 1.00 96.56 105 SER A C 1
ATOM 843 O O . SER A 1 105 ? -11.715 -7.744 0.647 1.00 96.56 105 SER A O 1
ATOM 845 N N . ASP A 1 106 ? -13.428 -9.077 1.207 1.00 96.81 106 ASP A N 1
ATOM 846 C CA . ASP A 1 106 ? -12.604 -9.983 2.012 1.00 96.81 106 ASP A CA 1
ATOM 847 C C . ASP A 1 106 ? -11.492 -10.652 1.201 1.00 96.81 106 ASP A C 1
ATOM 849 O O . ASP A 1 106 ? -10.404 -10.888 1.728 1.00 96.81 106 ASP A O 1
ATOM 853 N N . ASP A 1 107 ? -11.737 -10.954 -0.073 1.00 97.25 107 ASP A N 1
ATOM 854 C CA . ASP A 1 107 ? -10.731 -11.574 -0.935 1.00 97.25 107 ASP A CA 1
ATOM 855 C C . ASP A 1 107 ? -9.630 -10.583 -1.309 1.00 97.25 107 ASP A C 1
ATOM 857 O O . ASP A 1 107 ? -8.451 -10.930 -1.282 1.00 97.25 107 ASP A O 1
ATOM 861 N N . GLU A 1 108 ? -9.971 -9.320 -1.558 1.00 96.69 108 GLU A N 1
ATOM 862 C CA . GLU A 1 108 ? -8.973 -8.264 -1.740 1.00 96.69 108 GLU A CA 1
ATOM 863 C C . GLU A 1 108 ? -8.166 -8.040 -0.460 1.00 96.69 108 GLU A C 1
ATOM 865 O O . GLU A 1 108 ? -6.938 -7.988 -0.519 1.00 96.69 108 GLU A O 1
ATOM 870 N N . ARG A 1 109 ? -8.814 -8.009 0.711 1.00 98.00 109 ARG A N 1
ATOM 871 C CA . ARG A 1 109 ? -8.116 -7.945 2.003 1.00 98.00 109 ARG A CA 1
ATOM 872 C C . ARG A 1 109 ? -7.112 -9.094 2.151 1.00 98.00 109 ARG A C 1
ATOM 874 O O . ARG A 1 109 ? -5.954 -8.840 2.486 1.00 98.00 109 ARG A O 1
ATOM 881 N N . LYS A 1 110 ? -7.521 -10.339 1.868 1.00 98.12 110 LYS A N 1
ATOM 882 C CA . LYS A 1 110 ? -6.643 -11.526 1.925 1.00 98.12 110 LYS A CA 1
ATOM 883 C C . LYS A 1 110 ? -5.476 -11.424 0.944 1.00 98.12 110 LYS A C 1
ATOM 885 O O . LYS A 1 110 ? -4.346 -11.712 1.331 1.00 98.12 110 LYS A O 1
ATOM 890 N N . HIS A 1 111 ? -5.717 -10.998 -0.297 1.00 97.50 111 HIS A N 1
ATOM 891 C CA . HIS A 1 111 ? -4.648 -10.802 -1.280 1.00 97.50 111 HIS A CA 1
ATOM 892 C C . HIS A 1 111 ? -3.659 -9.725 -0.827 1.00 97.50 111 HIS A C 1
ATOM 894 O O . HIS A 1 111 ? -2.448 -9.949 -0.861 1.00 97.50 111 HIS A O 1
ATOM 900 N N . GLY A 1 112 ? -4.160 -8.594 -0.324 1.00 97.81 112 GLY A N 1
ATOM 901 C CA . GLY A 1 112 ? -3.332 -7.534 0.243 1.00 97.81 112 GLY A CA 1
ATOM 902 C C . GLY A 1 112 ? -2.472 -8.029 1.407 1.00 97.81 112 GLY A C 1
ATOM 903 O O . GLY A 1 112 ? -1.265 -7.791 1.423 1.00 97.81 112 GLY A O 1
ATOM 904 N N . GLU A 1 113 ? -3.057 -8.779 2.344 1.00 98.31 113 GLU A N 1
ATOM 905 C CA . GLU A 1 113 ? -2.320 -9.387 3.457 1.00 98.31 113 GLU A CA 1
ATOM 906 C C . GLU A 1 113 ? -1.277 -10.409 2.979 1.00 98.31 113 GLU A C 1
ATOM 908 O O . GLU A 1 113 ? -0.149 -10.404 3.474 1.00 98.31 113 GLU A O 1
ATOM 913 N N . SER A 1 114 ? -1.603 -11.231 1.979 1.00 97.81 114 SER A N 1
ATOM 914 C CA . SER A 1 114 ? -0.654 -12.173 1.381 1.00 97.81 114 SER A CA 1
ATOM 915 C C . SER A 1 114 ? 0.560 -11.452 0.792 1.00 97.81 114 SER A C 1
ATOM 917 O O . SER A 1 114 ? 1.694 -11.863 1.039 1.00 97.81 114 SER A O 1
ATOM 919 N N . CYS A 1 115 ? 0.355 -10.349 0.063 1.00 97.06 115 CYS A N 1
ATOM 920 C CA . CYS A 1 115 ? 1.454 -9.533 -0.455 1.00 97.06 115 CYS A CA 1
ATOM 921 C C . CYS A 1 115 ? 2.347 -8.993 0.672 1.00 97.06 115 CYS A C 1
ATOM 923 O O . CYS A 1 115 ? 3.572 -9.036 0.557 1.00 97.06 115 CYS A O 1
ATOM 925 N N . LEU A 1 116 ? 1.752 -8.515 1.770 1.00 97.88 116 LEU A N 1
ATOM 926 C CA . LEU A 1 116 ? 2.498 -7.993 2.919 1.00 97.88 116 LEU A CA 1
ATOM 927 C C . LEU A 1 116 ? 3.320 -9.074 3.626 1.00 97.88 116 LEU A C 1
ATOM 929 O O . LEU A 1 116 ? 4.458 -8.803 4.010 1.00 97.88 116 LEU A O 1
ATOM 933 N N . ASN A 1 117 ? 2.776 -10.284 3.771 1.00 97.19 117 ASN A N 1
ATOM 934 C CA . ASN A 1 117 ? 3.481 -11.406 4.393 1.00 97.19 117 ASN A CA 1
ATOM 935 C C . ASN A 1 117 ? 4.683 -11.851 3.540 1.00 97.19 117 ASN A C 1
ATOM 937 O O . ASN A 1 117 ? 5.738 -12.184 4.072 1.00 97.19 117 ASN A O 1
ATOM 941 N N . GLU A 1 118 ? 4.561 -11.816 2.211 1.00 94.88 118 GLU A N 1
ATOM 942 C CA . GLU A 1 118 ? 5.688 -12.082 1.311 1.00 94.88 118 GLU A CA 1
ATOM 943 C C . GLU A 1 118 ? 6.790 -11.016 1.404 1.00 94.88 118 GLU A C 1
ATOM 945 O O . GLU A 1 118 ? 7.974 -11.336 1.305 1.00 94.88 118 GLU A O 1
ATOM 950 N N . VAL A 1 119 ? 6.413 -9.750 1.604 1.00 95.50 119 VAL A N 1
ATOM 951 C CA . VAL A 1 119 ? 7.363 -8.648 1.817 1.00 95.50 119 VAL A CA 1
ATOM 952 C C . VAL A 1 119 ? 8.095 -8.797 3.158 1.00 95.50 119 VAL A C 1
ATOM 954 O O . VAL A 1 119 ? 9.302 -8.573 3.235 1.00 95.50 119 VAL A O 1
ATOM 957 N N . GLU A 1 120 ? 7.390 -9.232 4.203 1.00 95.31 120 GLU A N 1
ATOM 958 C CA . GLU A 1 120 ? 7.937 -9.425 5.553 1.00 95.31 120 GLU A CA 1
ATOM 959 C C . GLU A 1 120 ? 9.068 -10.467 5.603 1.00 95.31 120 GLU A C 1
ATOM 961 O O . GLU A 1 120 ? 10.025 -10.297 6.358 1.00 95.31 120 GLU A O 1
ATOM 966 N N . LYS A 1 121 ? 9.041 -11.490 4.736 1.00 93.44 121 LYS A N 1
ATOM 967 C CA . LYS A 1 121 ? 10.118 -12.498 4.643 1.00 93.44 121 LYS A CA 1
ATOM 968 C C . LYS A 1 121 ? 11.497 -11.894 4.352 1.00 93.44 121 LYS A C 1
ATOM 970 O O . LYS A 1 121 ? 12.502 -12.464 4.761 1.00 93.44 121 LYS A O 1
ATOM 975 N N . ASN A 1 122 ? 11.546 -10.735 3.692 1.00 91.25 122 ASN A N 1
ATOM 976 C CA . ASN A 1 122 ? 12.781 -10.022 3.351 1.00 91.25 122 ASN A CA 1
ATOM 977 C C . ASN A 1 122 ? 12.889 -8.676 4.086 1.00 91.25 122 ASN A C 1
ATOM 979 O O . ASN A 1 122 ? 13.492 -7.724 3.590 1.00 91.25 122 ASN A O 1
ATOM 983 N N . TRP A 1 123 ? 12.321 -8.585 5.293 1.00 92.44 123 TRP A N 1
ATOM 984 C CA . TRP A 1 123 ? 12.233 -7.352 6.083 1.00 92.44 123 TRP A CA 1
ATOM 985 C C . TRP A 1 123 ? 13.544 -6.560 6.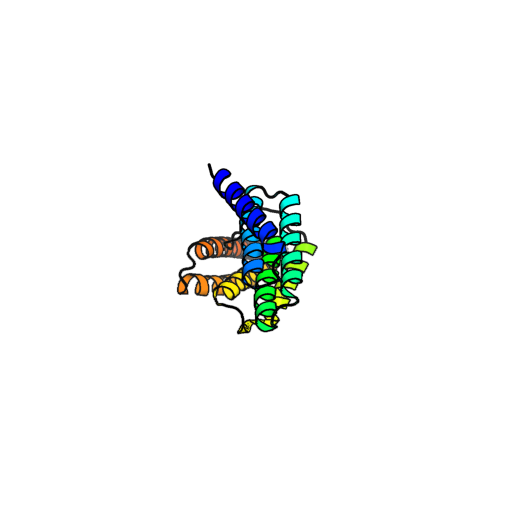191 1.00 92.44 123 TRP A C 1
ATOM 987 O O . TRP A 1 123 ? 13.553 -5.328 6.123 1.00 92.44 123 TRP A O 1
ATOM 997 N N . ASN A 1 124 ? 14.667 -7.260 6.352 1.00 91.19 124 ASN A N 1
ATOM 998 C CA . ASN A 1 124 ? 15.974 -6.634 6.548 1.00 91.19 124 ASN A CA 1
ATOM 999 C C . ASN A 1 124 ? 16.483 -5.893 5.303 1.00 91.19 124 ASN A C 1
ATOM 1001 O O . ASN A 1 124 ? 17.264 -4.958 5.454 1.00 91.19 124 ASN A O 1
ATOM 1005 N N . GLN A 1 125 ? 16.006 -6.256 4.110 1.00 87.94 125 GLN A N 1
ATOM 1006 C CA . GLN A 1 125 ? 16.384 -5.627 2.840 1.00 87.94 125 GLN A CA 1
ATOM 1007 C C . GLN A 1 125 ? 15.555 -4.365 2.544 1.00 87.94 125 GLN A C 1
ATOM 1009 O O . GLN A 1 125 ? 15.955 -3.516 1.752 1.00 87.94 125 GLN A O 1
ATOM 1014 N N . LEU A 1 126 ? 14.409 -4.188 3.213 1.00 90.50 126 LEU A N 1
ATOM 1015 C CA . LEU A 1 126 ? 13.530 -3.052 2.953 1.00 90.50 126 LEU A CA 1
ATOM 1016 C C . LEU A 1 126 ? 14.157 -1.726 3.390 1.00 90.50 126 LEU A C 1
ATOM 1018 O O . LEU A 1 126 ? 14.518 -1.526 4.558 1.00 90.50 126 LEU A O 1
ATOM 1022 N N . GLN A 1 127 ? 14.163 -0.772 2.458 1.00 91.75 127 GLN A N 1
ATOM 1023 C CA . GLN A 1 127 ? 14.458 0.625 2.761 1.00 91.75 127 GLN A CA 1
ATOM 1024 C C . GLN A 1 127 ? 13.449 1.185 3.771 1.00 91.75 127 GLN A C 1
ATOM 1026 O O . GLN A 1 127 ? 12.290 0.765 3.840 1.00 91.75 127 GLN A O 1
ATOM 1031 N N . ILE A 1 128 ? 13.882 2.190 4.531 1.00 95.19 128 ILE A N 1
ATOM 1032 C CA . ILE A 1 128 ? 13.131 2.730 5.669 1.00 95.19 128 ILE A CA 1
ATOM 1033 C C . ILE A 1 128 ? 11.720 3.216 5.291 1.00 95.19 128 ILE A C 1
ATOM 1035 O O . ILE A 1 128 ? 10.750 2.916 5.987 1.00 95.19 128 ILE A O 1
ATOM 1039 N N . ARG A 1 129 ? 11.570 3.872 4.131 1.00 95.06 129 ARG A N 1
ATOM 1040 C CA . ARG A 1 129 ? 10.266 4.339 3.634 1.00 95.06 129 ARG A CA 1
ATOM 1041 C C . ARG A 1 129 ? 9.320 3.177 3.324 1.00 95.06 129 ARG A C 1
ATOM 1043 O O . ARG A 1 129 ? 8.131 3.271 3.608 1.00 95.06 129 ARG A O 1
ATOM 1050 N N . TRP A 1 130 ? 9.835 2.066 2.798 1.00 94.88 130 TRP A N 1
ATOM 1051 C CA . TRP A 1 130 ? 9.025 0.877 2.519 1.00 94.88 130 TRP A CA 1
ATOM 1052 C C . TRP A 1 130 ? 8.586 0.165 3.799 1.00 94.88 130 TRP A C 1
ATOM 1054 O O . TRP A 1 130 ? 7.462 -0.322 3.858 1.00 94.88 130 TRP A O 1
ATOM 1064 N N . LYS A 1 131 ? 9.406 0.184 4.858 1.00 96.88 131 LYS A N 1
ATOM 1065 C CA . LYS A 1 131 ? 9.008 -0.309 6.190 1.00 96.88 131 LYS A CA 1
ATOM 1066 C C . LYS A 1 131 ? 7.848 0.498 6.777 1.00 96.88 131 LYS A C 1
ATOM 1068 O O . LYS A 1 131 ? 6.894 -0.088 7.280 1.00 96.88 131 LYS A O 1
ATOM 1073 N N . MET A 1 132 ? 7.884 1.828 6.661 1.00 97.62 132 MET A N 1
ATOM 1074 C CA . MET A 1 132 ? 6.762 2.698 7.051 1.00 97.62 132 MET A CA 1
ATOM 1075 C C . MET A 1 132 ? 5.479 2.346 6.290 1.00 97.62 132 MET A C 1
ATOM 1077 O O . MET A 1 132 ? 4.426 2.153 6.893 1.00 97.62 132 MET A O 1
ATOM 1081 N N . ILE A 1 133 ? 5.582 2.246 4.964 1.00 96.88 133 ILE A N 1
ATOM 1082 C CA . ILE A 1 133 ? 4.476 1.898 4.062 1.00 96.88 133 ILE A CA 1
ATOM 1083 C C . ILE A 1 133 ? 3.900 0.517 4.417 1.00 96.88 133 ILE A C 1
ATOM 1085 O O . ILE A 1 133 ? 2.681 0.355 4.472 1.00 96.88 133 ILE A O 1
ATOM 1089 N N . TRP A 1 134 ? 4.754 -0.459 4.736 1.00 98.12 134 TRP A N 1
ATOM 1090 C CA . TRP A 1 134 ? 4.329 -1.780 5.199 1.00 98.12 134 TRP A CA 1
ATOM 1091 C C . TRP A 1 134 ? 3.565 -1.709 6.525 1.00 98.12 134 TRP A C 1
ATOM 1093 O O . TRP A 1 134 ? 2.485 -2.289 6.624 1.00 98.12 134 TRP A O 1
ATOM 1103 N N . TYR A 1 135 ? 4.061 -0.963 7.523 1.00 98.62 135 TYR A N 1
ATOM 1104 C CA . TYR A 1 135 ? 3.359 -0.797 8.803 1.00 98.62 135 TYR A CA 1
ATOM 1105 C C . TYR A 1 135 ? 1.974 -0.180 8.613 1.00 98.62 135 TYR A C 1
ATOM 1107 O O . TYR A 1 135 ? 1.001 -0.660 9.196 1.00 98.62 135 TYR A O 1
ATOM 1115 N N . PHE A 1 136 ? 1.875 0.837 7.757 1.00 98.62 136 PHE A N 1
ATOM 1116 C CA . PHE A 1 136 ? 0.605 1.465 7.416 1.00 98.62 136 PHE A CA 1
ATOM 1117 C C . PHE A 1 136 ? -0.377 0.470 6.774 1.00 98.62 136 PHE A C 1
ATOM 1119 O O . PHE A 1 136 ? -1.522 0.349 7.211 1.00 98.62 136 PHE A O 1
ATOM 1126 N N . ALA A 1 137 ? 0.072 -0.301 5.780 1.00 98.44 137 ALA A N 1
ATOM 1127 C CA . ALA A 1 137 ? -0.772 -1.293 5.117 1.00 98.44 137 ALA A CA 1
ATOM 1128 C C . ALA A 1 137 ? -1.178 -2.445 6.050 1.00 98.44 137 ALA A C 1
ATOM 1130 O O . ALA A 1 137 ? -2.339 -2.857 6.057 1.00 98.44 137 ALA A O 1
ATOM 1131 N N . LYS A 1 138 ? -0.268 -2.928 6.904 1.00 98.56 138 LYS A N 1
ATOM 1132 C CA . LYS A 1 138 ? -0.592 -3.958 7.901 1.00 98.56 138 LYS A CA 1
ATOM 1133 C C . LYS A 1 138 ? -1.591 -3.434 8.937 1.00 98.56 138 LYS A C 1
ATOM 1135 O O . LYS A 1 138 ? -2.483 -4.178 9.342 1.00 98.56 138 LYS A O 1
ATOM 1140 N N . ALA A 1 139 ? -1.506 -2.156 9.315 1.00 98.56 139 ALA A N 1
ATOM 1141 C CA . ALA A 1 139 ? -2.506 -1.518 10.168 1.00 98.56 139 ALA A CA 1
ATOM 1142 C C . ALA A 1 139 ? -3.888 -1.486 9.505 1.00 98.56 139 ALA A C 1
ATOM 1144 O O . ALA A 1 139 ? -4.885 -1.768 10.167 1.00 98.56 139 ALA A O 1
ATOM 1145 N N . ARG A 1 140 ? -3.953 -1.215 8.195 1.00 98.31 140 ARG A N 1
ATOM 1146 C CA . ARG A 1 140 ? -5.206 -1.252 7.428 1.00 98.31 140 ARG A CA 1
ATOM 1147 C C . ARG A 1 140 ? -5.851 -2.636 7.448 1.00 98.31 140 ARG A C 1
ATOM 1149 O O . ARG A 1 140 ? -7.049 -2.720 7.696 1.00 98.31 140 ARG A O 1
ATOM 1156 N N . VAL A 1 141 ? -5.070 -3.708 7.294 1.00 98.38 141 VAL A N 1
ATOM 1157 C CA . VAL A 1 141 ? -5.573 -5.086 7.457 1.00 98.38 141 VAL A CA 1
ATOM 1158 C C . VAL A 1 141 ? -6.159 -5.291 8.856 1.00 98.38 141 VAL A C 1
ATOM 1160 O O . VAL A 1 141 ? -7.304 -5.710 8.986 1.00 98.38 141 VAL A O 1
ATOM 1163 N N . LYS A 1 142 ? -5.412 -4.940 9.913 1.00 98.00 142 LYS A N 1
ATOM 1164 C CA . LYS A 1 142 ? -5.878 -5.127 11.298 1.00 98.00 142 LYS A CA 1
ATOM 1165 C C . LYS A 1 142 ? -7.127 -4.315 11.613 1.00 98.00 142 LYS A C 1
ATOM 1167 O O . LYS A 1 142 ? -8.001 -4.797 12.322 1.00 98.00 142 LYS A O 1
ATOM 1172 N N . GLN A 1 143 ? -7.241 -3.117 11.055 1.00 97.06 143 GLN A N 1
ATOM 1173 C CA . GLN A 1 143 ? -8.439 -2.308 11.195 1.00 97.06 143 GLN A CA 1
ATOM 1174 C C . GLN A 1 143 ? -9.647 -2.936 10.483 1.00 97.06 143 GLN A C 1
ATOM 1176 O O . GLN A 1 143 ? -10.742 -2.898 11.040 1.00 97.06 143 GLN A O 1
ATOM 1181 N N . MET A 1 144 ? -9.476 -3.518 9.290 1.00 96.19 144 MET A N 1
ATOM 1182 C CA . MET A 1 144 ? -10.549 -4.260 8.608 1.00 96.19 144 MET A CA 1
ATOM 1183 C C . MET A 1 144 ? -10.995 -5.490 9.410 1.00 96.19 144 MET A C 1
ATOM 1185 O O . MET A 1 144 ? -12.179 -5.804 9.427 1.00 96.19 144 MET A O 1
ATOM 1189 N N . ASP A 1 145 ? -10.069 -6.128 10.130 1.00 95.50 145 ASP A N 1
ATOM 1190 C CA . ASP A 1 145 ? -10.356 -7.244 11.040 1.00 95.50 145 ASP A CA 1
ATOM 1191 C C . ASP A 1 145 ? -11.014 -6.790 12.373 1.00 95.50 145 ASP A C 1
ATOM 1193 O O . ASP A 1 145 ? -11.299 -7.616 13.238 1.00 95.50 145 ASP A O 1
ATOM 1197 N N . GLY A 1 146 ? -11.217 -5.482 12.588 1.00 95.00 146 GLY A N 1
ATOM 1198 C CA . GLY A 1 146 ? -11.746 -4.918 13.840 1.00 95.00 146 GLY A CA 1
ATOM 1199 C C . GLY A 1 146 ? -10.725 -4.817 14.984 1.00 95.00 146 GLY A C 1
ATOM 1200 O O . GLY A 1 146 ? -11.061 -4.393 16.089 1.00 95.00 146 GLY A O 1
ATOM 1201 N N . PHE A 1 147 ? -9.456 -5.149 14.737 1.00 96.56 147 PHE A N 1
ATOM 1202 C CA . PHE A 1 147 ? -8.362 -5.064 15.706 1.00 96.56 147 PHE A CA 1
ATOM 1203 C C . PHE A 1 147 ? -7.745 -3.656 15.740 1.00 96.56 147 PHE A C 1
ATOM 1205 O O . PHE A 1 147 ? -6.570 -3.455 15.415 1.00 96.56 147 PHE A O 1
ATOM 1212 N N . TYR A 1 148 ? -8.542 -2.663 16.140 1.00 95.94 148 TYR A N 1
ATOM 1213 C CA . TYR A 1 148 ? -8.148 -1.247 16.133 1.00 95.94 148 TYR A CA 1
ATOM 1214 C C . TYR A 1 148 ? -6.935 -0.930 17.026 1.00 95.94 148 TYR A C 1
ATOM 1216 O O . TYR A 1 148 ? -6.125 -0.077 16.672 1.00 95.94 148 TYR A O 1
ATOM 1224 N N . GLU A 1 149 ? -6.753 -1.640 18.143 1.00 95.06 149 GLU A N 1
ATOM 1225 C CA . GLU A 1 149 ? -5.614 -1.444 19.057 1.00 95.06 149 GLU A CA 1
ATOM 1226 C C . GLU A 1 149 ? -4.289 -1.854 18.397 1.00 95.06 149 GLU A C 1
ATOM 1228 O O . GLU A 1 149 ? -3.300 -1.111 18.395 1.00 95.06 149 GLU A O 1
ATOM 1233 N N . PHE A 1 150 ? -4.292 -3.018 17.742 1.00 97.06 150 PHE A N 1
ATOM 1234 C CA . PHE A 1 150 ? -3.159 -3.494 16.955 1.00 97.06 150 PHE A CA 1
ATOM 1235 C C . PHE A 1 150 ? -2.872 -2.566 15.774 1.00 97.06 150 PHE A C 1
ATOM 1237 O O . PHE A 1 150 ? -1.709 -2.250 15.511 1.00 97.06 150 PHE A O 1
ATOM 1244 N N . ALA A 1 151 ? -3.916 -2.086 15.091 1.00 97.88 151 ALA A N 1
ATOM 1245 C CA . ALA A 1 151 ? -3.766 -1.092 14.034 1.00 97.88 151 ALA A CA 1
ATOM 1246 C C . ALA A 1 151 ? -3.101 0.192 14.563 1.00 97.88 151 ALA A C 1
ATOM 1248 O O . ALA A 1 151 ? -2.140 0.668 13.961 1.00 97.88 151 ALA A O 1
ATOM 1249 N N . ALA A 1 152 ? -3.525 0.707 15.721 1.00 96.81 152 ALA A N 1
ATOM 1250 C CA . ALA A 1 152 ? -2.943 1.900 16.335 1.00 96.81 152 ALA A CA 1
ATOM 1251 C C . ALA A 1 152 ? -1.461 1.717 16.713 1.00 96.81 152 ALA A C 1
ATOM 1253 O O . ALA A 1 152 ? -0.661 2.634 16.515 1.00 96.81 152 ALA A O 1
ATOM 1254 N N . THR A 1 153 ? -1.067 0.529 17.186 1.00 97.50 153 THR A N 1
ATOM 1255 C CA . THR A 1 153 ? 0.340 0.213 17.494 1.00 97.50 153 THR A CA 1
ATOM 1256 C C . THR A 1 153 ? 1.206 0.178 16.233 1.00 97.50 153 THR A C 1
ATOM 1258 O O . THR A 1 153 ? 2.319 0.704 16.223 1.00 97.50 153 THR A O 1
ATOM 1261 N N . LEU A 1 154 ? 0.704 -0.408 15.143 1.00 98.56 154 LEU A N 1
ATOM 1262 C CA . LEU A 1 154 ? 1.402 -0.410 13.853 1.00 98.56 154 LEU A CA 1
ATOM 1263 C C . LEU A 1 154 ? 1.529 1.011 13.283 1.00 98.56 154 LEU A C 1
ATOM 1265 O O . LEU A 1 154 ? 2.591 1.382 12.784 1.00 98.56 154 LEU A O 1
ATOM 1269 N N . LEU A 1 155 ? 0.483 1.833 13.417 1.00 98.44 155 LEU A N 1
ATOM 1270 C CA . LEU A 1 155 ? 0.508 3.232 12.985 1.00 98.44 155 LEU A CA 1
ATOM 1271 C C . LEU A 1 155 ? 1.481 4.080 13.800 1.00 98.44 155 LEU A C 1
ATOM 1273 O O . LEU A 1 155 ? 2.112 4.958 13.225 1.00 98.44 155 LEU A O 1
ATOM 1277 N N . ALA A 1 156 ? 1.664 3.806 15.094 1.00 98.00 156 ALA A N 1
ATOM 1278 C CA . ALA A 1 156 ? 2.693 4.473 15.891 1.00 98.00 156 ALA A CA 1
ATOM 1279 C C . ALA A 1 156 ? 4.094 4.247 15.295 1.00 98.00 156 ALA A C 1
ATOM 1281 O O . ALA A 1 156 ? 4.803 5.211 15.029 1.00 98.00 156 ALA A O 1
ATOM 1282 N N . LYS A 1 157 ? 4.434 3.001 14.935 1.00 98.31 157 LYS A N 1
ATOM 1283 C CA . LYS A 1 157 ? 5.712 2.693 14.266 1.00 98.31 157 LYS A CA 1
ATOM 1284 C C . LYS A 1 157 ? 5.857 3.399 12.914 1.00 98.31 157 LYS A C 1
ATOM 1286 O O . LYS A 1 157 ? 6.947 3.842 12.561 1.00 98.31 157 LYS A O 1
ATOM 1291 N N . ALA A 1 158 ? 4.773 3.494 12.140 1.00 98.25 158 ALA A N 1
ATOM 1292 C CA . ALA A 1 158 ? 4.784 4.226 10.875 1.00 98.25 158 ALA A CA 1
ATOM 1293 C C . ALA A 1 158 ? 4.994 5.739 11.088 1.00 98.25 158 ALA A C 1
ATOM 1295 O O . ALA A 1 158 ? 5.733 6.356 10.324 1.00 98.25 158 ALA A O 1
ATOM 1296 N N . LEU A 1 159 ? 4.383 6.325 12.125 1.00 97.69 159 LEU A N 1
ATOM 1297 C CA . LEU A 1 159 ? 4.548 7.738 12.484 1.00 97.69 159 LEU A CA 1
ATOM 1298 C C . LEU A 1 159 ? 5.974 8.065 12.902 1.00 97.69 159 LEU A C 1
ATOM 1300 O O . LEU A 1 159 ? 6.500 9.072 12.436 1.00 97.69 159 LEU A O 1
ATOM 1304 N N . ASP A 1 160 ? 6.591 7.222 13.730 1.00 98.00 160 ASP A N 1
ATOM 1305 C CA . ASP A 1 160 ? 7.969 7.425 14.185 1.00 98.00 160 ASP A CA 1
ATOM 1306 C C . ASP A 1 160 ? 8.909 7.506 12.975 1.00 98.00 160 ASP A C 1
ATOM 1308 O O . ASP A 1 160 ? 9.618 8.496 12.792 1.00 98.00 160 ASP A O 1
ATOM 1312 N N . ILE A 1 161 ? 8.802 6.539 12.053 1.00 98.12 161 ILE A N 1
ATOM 1313 C CA . ILE A 1 161 ? 9.588 6.545 10.813 1.00 98.12 161 ILE A CA 1
ATOM 1314 C C . ILE A 1 161 ? 9.293 7.795 9.969 1.00 98.12 161 ILE A C 1
ATOM 1316 O O . ILE A 1 161 ? 10.223 8.426 9.458 1.00 98.12 161 ILE A O 1
ATOM 1320 N N . ALA A 1 162 ? 8.017 8.150 9.791 1.00 97.50 162 ALA A N 1
ATOM 1321 C CA . ALA A 1 162 ? 7.619 9.299 8.979 1.00 97.50 162 ALA A CA 1
ATOM 1322 C C . ALA A 1 162 ? 8.156 10.624 9.543 1.00 97.50 162 ALA A C 1
ATOM 1324 O O . ALA A 1 162 ? 8.612 11.474 8.774 1.00 97.50 162 ALA A O 1
ATOM 1325 N N . GLY A 1 163 ? 8.114 10.784 10.868 1.00 96.12 163 GLY A N 1
ATOM 1326 C CA . GLY A 1 163 ? 8.607 11.955 11.584 1.00 96.12 163 GLY A CA 1
ATOM 1327 C C . GLY A 1 163 ? 10.126 12.076 11.517 1.00 96.12 163 GLY A C 1
ATOM 1328 O O . GLY A 1 163 ? 10.631 13.111 11.088 1.00 96.12 163 GLY A O 1
ATOM 1329 N N . GLU A 1 164 ? 10.854 11.007 11.848 1.00 97.50 164 GLU A N 1
ATOM 1330 C CA . GLU A 1 164 ? 12.326 10.983 11.830 1.00 97.50 164 GLU A CA 1
ATOM 1331 C C . GLU A 1 164 ? 12.913 11.268 10.440 1.00 97.50 164 GLU A C 1
ATOM 1333 O O . GLU A 1 164 ? 13.979 11.871 10.318 1.00 97.50 164 GLU A O 1
ATOM 1338 N N . ASN A 1 165 ? 12.212 10.858 9.378 1.00 96.56 165 ASN A N 1
ATOM 1339 C CA . ASN A 1 165 ? 12.687 10.964 7.996 1.00 96.56 165 ASN A CA 1
ATOM 1340 C C . ASN A 1 165 ? 12.018 12.100 7.197 1.00 96.56 165 ASN A C 1
ATOM 1342 O O . ASN A 1 165 ? 12.247 12.217 5.993 1.00 96.56 165 ASN A O 1
ATOM 1346 N N . ASN A 1 166 ? 11.209 12.952 7.840 1.00 94.62 166 ASN A N 1
ATOM 1347 C CA . ASN A 1 166 ? 10.508 14.084 7.217 1.00 94.62 166 ASN A CA 1
ATOM 1348 C C . ASN A 1 166 ? 9.607 13.708 6.017 1.00 94.62 166 ASN A C 1
ATOM 1350 O O . ASN A 1 166 ? 9.478 14.471 5.053 1.00 94.62 166 ASN A O 1
ATOM 1354 N N . PHE A 1 167 ? 8.932 12.554 6.064 1.00 95.31 167 PHE A N 1
ATOM 1355 C CA . PHE A 1 167 ? 7.953 12.137 5.048 1.00 95.31 167 PHE A CA 1
ATOM 1356 C C . PHE A 1 167 ? 6.605 12.842 5.262 1.00 95.31 167 PHE A C 1
ATOM 1358 O O . PHE A 1 167 ? 5.610 12.240 5.654 1.00 95.31 167 PHE A O 1
ATOM 1365 N N . THR A 1 168 ? 6.584 14.158 5.038 1.00 93.12 168 THR A N 1
ATOM 1366 C CA . THR A 1 168 ? 5.489 15.057 5.451 1.00 93.12 168 THR A CA 1
ATOM 1367 C C . THR A 1 168 ? 4.117 14.710 4.872 1.00 93.12 168 THR A C 1
ATOM 1369 O O . THR A 1 168 ? 3.116 14.868 5.570 1.00 93.12 168 THR A O 1
ATOM 1372 N N . ARG A 1 169 ? 4.045 14.232 3.622 1.00 92.19 169 ARG A N 1
ATOM 1373 C CA . ARG A 1 169 ? 2.770 13.845 2.993 1.00 92.19 169 ARG A CA 1
ATOM 1374 C C . ARG A 1 169 ? 2.188 12.596 3.646 1.00 92.19 169 ARG A C 1
ATOM 1376 O O . ARG A 1 169 ? 1.029 12.608 4.046 1.00 92.19 169 ARG A O 1
ATOM 1383 N N . GLU A 1 170 ? 2.995 11.551 3.786 1.00 96.56 170 GLU A N 1
ATOM 1384 C CA . GLU A 1 170 ? 2.586 10.315 4.447 1.00 96.56 170 GLU A CA 1
ATOM 1385 C C . GLU A 1 170 ? 2.261 10.555 5.920 1.00 96.56 170 GLU A C 1
ATOM 1387 O O . GLU A 1 170 ? 1.231 10.081 6.387 1.00 96.56 170 GLU A O 1
ATOM 1392 N N . LEU A 1 171 ? 3.071 11.350 6.630 1.00 96.88 171 LEU A N 1
ATOM 1393 C CA . LEU A 1 171 ? 2.862 11.686 8.040 1.00 96.88 171 LEU A CA 1
ATOM 1394 C C . LEU A 1 171 ? 1.431 12.173 8.302 1.00 96.88 171 LEU A C 1
ATOM 1396 O O . LEU A 1 171 ? 0.759 11.651 9.187 1.00 96.88 171 LEU A O 1
ATOM 1400 N N . GLN A 1 172 ? 0.941 13.127 7.504 1.00 96.75 172 GLN A N 1
ATOM 1401 C CA . GLN A 1 172 ? -0.413 13.669 7.656 1.00 96.75 172 GLN A CA 1
ATOM 1402 C C . GLN A 1 172 ? -1.493 12.592 7.515 1.00 96.75 172 GLN A C 1
ATOM 1404 O O . GLN A 1 172 ? -2.470 12.595 8.264 1.00 96.75 172 GLN A O 1
ATOM 1409 N N . ASN A 1 173 ? -1.335 11.669 6.568 1.00 97.56 173 ASN A N 1
ATOM 1410 C CA . ASN A 1 173 ? -2.329 10.629 6.332 1.00 97.56 173 ASN A CA 1
ATOM 1411 C C . ASN A 1 173 ? -2.243 9.493 7.363 1.00 97.56 173 ASN A C 1
ATOM 1413 O O . ASN A 1 173 ? -3.276 8.974 7.786 1.00 97.56 173 ASN A O 1
ATOM 1417 N N . ILE A 1 174 ? -1.038 9.172 7.846 1.00 98.31 174 ILE A N 1
ATOM 1418 C CA . ILE A 1 174 ? -0.839 8.229 8.951 1.00 98.31 174 ILE A CA 1
ATOM 1419 C C . ILE A 1 174 ? -1.494 8.770 10.234 1.00 98.31 174 ILE A C 1
ATOM 1421 O O . ILE A 1 174 ? -2.181 8.013 10.921 1.00 98.31 174 ILE A O 1
ATOM 1425 N N . VAL A 1 175 ? -1.342 10.069 10.538 1.00 97.81 175 VAL A N 1
ATOM 1426 C CA . VAL A 1 175 ? -1.995 10.712 11.697 1.00 97.81 175 VAL A CA 1
ATOM 1427 C C . VAL A 1 175 ? -3.512 10.579 11.601 1.00 97.81 175 VAL A C 1
ATOM 1429 O O . VAL A 1 175 ? -4.122 10.031 12.516 1.00 97.81 175 VAL A O 1
ATOM 1432 N N . LYS A 1 176 ? -4.105 10.976 10.467 1.00 97.31 176 LYS A N 1
ATOM 1433 C CA . LYS A 1 176 ? -5.556 10.866 10.241 1.00 97.31 176 LYS A CA 1
ATOM 1434 C C . LYS A 1 176 ? -6.065 9.439 10.432 1.00 97.31 176 LYS A C 1
ATOM 1436 O O . LYS A 1 176 ? -7.104 9.222 11.049 1.00 97.31 176 LYS A O 1
ATOM 1441 N N . PHE A 1 177 ? -5.338 8.447 9.913 1.00 97.94 177 PHE A N 1
ATOM 1442 C CA . PHE A 1 177 ? -5.752 7.058 10.075 1.00 97.94 177 PHE A CA 1
ATOM 1443 C C . PHE A 1 177 ? -5.655 6.599 11.539 1.00 97.94 177 PHE A C 1
ATOM 1445 O O . PHE A 1 177 ? -6.529 5.887 12.034 1.00 97.94 177 PHE A O 1
ATOM 1452 N N . ARG A 1 178 ? -4.626 7.038 12.267 1.00 97.06 178 ARG A N 1
ATOM 1453 C CA . ARG A 1 178 ? -4.486 6.718 13.691 1.00 97.06 178 ARG A CA 1
ATOM 1454 C C . ARG A 1 178 ? -5.597 7.345 14.530 1.00 97.06 178 ARG A C 1
ATOM 1456 O O . ARG A 1 178 ? -6.125 6.665 15.405 1.00 97.06 178 ARG A O 1
ATOM 1463 N N . GLU A 1 179 ? -5.964 8.595 14.256 1.00 96.31 179 GLU A N 1
ATOM 1464 C CA . GLU A 1 179 ? -7.090 9.279 14.906 1.00 96.31 179 GLU A CA 1
ATOM 1465 C C . GLU A 1 179 ? -8.387 8.490 14.718 1.00 96.31 179 GLU A C 1
ATOM 1467 O O . GLU A 1 179 ? -9.037 8.146 15.702 1.00 96.31 179 GLU A O 1
ATOM 1472 N N . HIS A 1 180 ? -8.680 8.069 13.485 1.00 95.62 180 HIS A N 1
ATOM 1473 C CA . HIS A 1 180 ? -9.836 7.222 13.195 1.00 95.62 180 HIS A CA 1
ATOM 1474 C C . HIS A 1 180 ? -9.834 5.904 13.993 1.00 95.62 180 HIS A C 1
ATOM 1476 O O . HIS A 1 180 ? -10.854 5.505 14.555 1.00 95.62 180 HIS A O 1
ATOM 1482 N N . CYS A 1 181 ? -8.691 5.213 14.075 1.00 95.75 181 CYS A N 1
ATOM 1483 C CA . CYS A 1 181 ? -8.581 3.990 14.877 1.00 95.75 181 CYS A CA 1
ATOM 1484 C C . CYS A 1 181 ? -8.830 4.253 16.371 1.00 95.75 181 CYS A C 1
ATOM 1486 O O . CYS A 1 181 ? -9.493 3.452 17.028 1.00 95.75 181 CYS A O 1
ATOM 1488 N N . ASN A 1 182 ? -8.340 5.375 16.903 1.00 93.81 182 ASN A N 1
ATOM 1489 C CA . ASN A 1 182 ? -8.548 5.755 18.300 1.00 93.81 182 ASN A CA 1
ATOM 1490 C C . ASN A 1 182 ? -10.017 6.092 18.596 1.00 93.81 182 ASN A C 1
ATOM 1492 O O . ASN A 1 182 ? -10.541 5.663 19.622 1.00 93.81 182 ASN A O 1
ATOM 1496 N N . GLU A 1 183 ? -10.700 6.804 17.697 1.00 94.56 183 GLU A N 1
ATOM 1497 C CA . GLU A 1 183 ? -12.140 7.073 17.811 1.00 94.56 183 GLU A CA 1
ATOM 1498 C C . GLU A 1 183 ? -12.935 5.767 17.908 1.00 94.56 183 GLU A C 1
ATOM 1500 O O . GLU A 1 183 ? -13.778 5.610 18.794 1.00 94.56 183 GLU A O 1
ATOM 1505 N N . LYS A 1 184 ? -12.607 4.781 17.062 1.00 93.25 184 LYS A N 1
ATOM 1506 C CA . LYS A 1 184 ? -13.236 3.455 17.114 1.00 93.25 184 LYS A CA 1
ATOM 1507 C C . LYS A 1 184 ? -12.953 2.707 18.408 1.00 93.25 184 LYS A C 1
ATOM 1509 O O . LYS A 1 184 ? -13.873 2.103 18.954 1.00 93.25 184 LYS A O 1
ATOM 1514 N N . LEU A 1 185 ? -11.739 2.788 18.946 1.00 90.88 185 LEU A N 1
ATOM 1515 C CA . LEU A 1 185 ? -11.434 2.208 20.257 1.00 90.88 185 LEU A CA 1
ATOM 1516 C C . LEU A 1 185 ? -12.308 2.805 21.366 1.00 90.88 185 LEU A C 1
ATOM 1518 O O . LEU A 1 185 ? -12.871 2.056 22.160 1.00 90.88 185 LEU A O 1
ATOM 1522 N N . ILE A 1 186 ? -12.484 4.128 21.381 1.00 90.12 186 ILE A N 1
ATOM 1523 C CA . ILE A 1 186 ? -13.328 4.814 22.370 1.00 90.12 186 ILE A CA 1
ATOM 1524 C C . ILE A 1 186 ? -14.800 4.402 22.213 1.00 90.12 186 ILE A C 1
ATOM 1526 O O . ILE A 1 186 ? -15.457 4.085 23.204 1.00 90.12 186 ILE A O 1
ATOM 1530 N N . GLU A 1 187 ? -15.318 4.348 20.980 1.00 89.31 187 GLU A N 1
ATOM 1531 C CA . GLU A 1 187 ? -16.682 3.869 20.707 1.00 89.31 187 GLU A CA 1
ATOM 1532 C C . GLU A 1 187 ? -16.908 2.441 21.233 1.00 89.31 187 GLU A C 1
ATOM 1534 O O . GLU A 1 187 ? -17.969 2.143 21.790 1.00 89.31 187 GLU A O 1
ATOM 1539 N N . HIS A 1 188 ? -15.926 1.551 21.057 1.00 82.50 188 HIS A N 1
ATOM 1540 C CA . HIS A 1 188 ? -15.997 0.174 21.540 1.00 82.50 188 HIS A CA 1
ATOM 1541 C C . HIS A 1 188 ? -15.956 0.090 23.072 1.00 82.50 188 HIS A C 1
ATOM 1543 O O . HIS A 1 188 ? -16.771 -0.638 23.643 1.00 82.50 188 HIS A O 1
ATOM 1549 N N . SER A 1 189 ? -15.086 0.857 23.734 1.00 81.62 189 SER A N 1
ATOM 1550 C CA . SER A 1 189 ? -15.015 0.912 25.201 1.00 81.62 189 SER A CA 1
ATOM 1551 C C . SER A 1 189 ? -16.315 1.438 25.816 1.00 81.62 189 SER A C 1
ATOM 1553 O O . SER A 1 189 ? -16.903 0.776 26.669 1.00 81.62 189 SER A O 1
ATOM 1555 N N . ASN A 1 190 ? -16.848 2.552 25.301 1.00 81.50 190 ASN A N 1
ATOM 1556 C CA . ASN A 1 190 ? -18.094 3.145 25.802 1.00 81.50 190 ASN A CA 1
ATOM 1557 C C . ASN A 1 190 ? -19.293 2.190 25.666 1.00 81.50 190 ASN A C 1
ATOM 1559 O O . ASN A 1 190 ? -20.152 2.125 26.544 1.00 81.50 190 ASN A O 1
ATOM 1563 N N . LYS A 1 191 ? -19.361 1.412 24.576 1.00 78.31 191 LYS A N 1
ATOM 1564 C CA . LYS A 1 191 ? -20.404 0.387 24.405 1.00 78.31 191 LYS A CA 1
ATOM 1565 C C . LYS A 1 191 ? -20.296 -0.722 25.449 1.00 78.31 191 LYS A C 1
ATOM 1567 O O . LYS A 1 191 ? -21.324 -1.174 25.945 1.00 78.31 191 LYS A O 1
ATOM 1572 N N . GLN A 1 192 ? -19.083 -1.167 25.776 1.00 75.50 192 GLN A N 1
ATOM 1573 C CA . GLN A 1 192 ? -18.878 -2.199 26.795 1.00 75.50 192 GLN A CA 1
ATOM 1574 C C . GLN A 1 192 ? -19.253 -1.701 28.192 1.00 75.50 192 GLN A C 1
ATOM 1576 O O . GLN A 1 192 ? -19.889 -2.441 28.942 1.00 75.50 192 GLN A O 1
ATOM 1581 N N . ASP A 1 193 ? -18.928 -0.451 28.519 1.00 75.38 193 ASP A N 1
ATOM 1582 C CA . ASP A 1 193 ? -19.282 0.146 29.808 1.00 75.38 193 ASP A CA 1
ATOM 1583 C C . ASP A 1 193 ? -20.797 0.333 29.956 1.00 75.38 193 ASP A C 1
ATOM 1585 O O . ASP A 1 193 ? -21.349 -0.030 30.994 1.00 75.38 193 ASP A O 1
ATOM 1589 N N . ASN A 1 194 ? -21.497 0.757 28.898 1.00 73.69 194 ASN A N 1
ATOM 1590 C CA . ASN A 1 194 ? -22.963 0.831 28.897 1.00 73.69 194 ASN A CA 1
ATOM 1591 C C . ASN A 1 194 ? -23.618 -0.549 29.085 1.00 73.69 194 ASN A C 1
ATOM 1593 O O . ASN A 1 194 ? -24.586 -0.682 29.827 1.00 73.69 194 ASN A O 1
ATOM 1597 N N . ILE A 1 195 ? -23.090 -1.599 28.442 1.00 78.19 195 ILE A N 1
ATOM 1598 C CA . ILE A 1 195 ? -23.593 -2.971 28.636 1.00 78.19 195 ILE A CA 1
ATOM 1599 C C . ILE A 1 195 ? -23.386 -3.413 30.088 1.00 78.19 195 ILE A C 1
ATOM 1601 O O . ILE A 1 195 ? -24.293 -3.985 30.688 1.00 78.19 195 ILE A O 1
ATOM 1605 N N . ARG A 1 196 ? -22.215 -3.130 30.670 1.00 71.75 196 ARG A N 1
ATOM 1606 C CA . ARG A 1 196 ? -21.926 -3.451 32.074 1.00 71.75 196 ARG A CA 1
ATOM 1607 C C . ARG A 1 196 ? -22.861 -2.715 33.029 1.00 71.75 196 ARG A C 1
ATOM 1609 O O . ARG A 1 196 ? -23.381 -3.348 33.940 1.00 71.75 196 ARG A O 1
ATOM 1616 N N . GLN A 1 197 ? -23.099 -1.423 32.808 1.00 72.62 197 GLN A N 1
ATOM 1617 C CA . GLN A 1 197 ? -24.031 -0.630 33.614 1.00 72.62 197 GLN A CA 1
ATOM 1618 C C . GLN A 1 197 ? -25.456 -1.188 33.537 1.00 72.62 197 GLN A C 1
ATOM 1620 O O . GLN A 1 197 ? -26.052 -1.444 34.577 1.00 72.62 197 GLN A O 1
ATOM 1625 N N . ASN A 1 198 ? -25.947 -1.506 32.336 1.00 74.94 198 ASN A N 1
ATOM 1626 C CA . ASN A 1 198 ? -27.278 -2.092 32.157 1.00 74.94 198 ASN A CA 1
ATOM 1627 C C . ASN A 1 198 ? -27.425 -3.464 32.839 1.00 74.94 198 ASN A C 1
ATOM 1629 O O . ASN A 1 198 ? -28.480 -3.764 33.391 1.00 74.94 198 ASN A O 1
ATOM 1633 N N . ILE A 1 199 ? -26.381 -4.305 32.822 1.00 78.38 199 ILE A N 1
ATOM 1634 C CA . ILE A 1 199 ? -26.387 -5.590 33.542 1.00 78.38 199 ILE A CA 1
ATOM 1635 C C . ILE A 1 199 ? -26.458 -5.350 35.053 1.00 78.38 199 ILE A C 1
ATOM 1637 O O . ILE A 1 199 ? -27.254 -5.990 35.732 1.00 78.38 199 ILE A O 1
ATOM 1641 N N . VAL A 1 200 ? -25.656 -4.421 35.578 1.00 76.44 200 VAL A N 1
ATOM 1642 C CA . VAL A 1 200 ? -25.660 -4.086 37.010 1.00 76.44 200 VAL A CA 1
ATOM 1643 C C . VAL A 1 200 ? -27.026 -3.548 37.442 1.00 76.44 200 VAL A C 1
ATOM 1645 O O . VAL A 1 200 ? -27.550 -4.001 38.454 1.00 76.44 200 VAL A O 1
ATOM 1648 N N . GLU A 1 201 ? -27.634 -2.645 36.672 1.00 75.81 201 GLU A N 1
ATOM 1649 C CA . GLU A 1 201 ? -28.972 -2.108 36.958 1.00 75.81 201 GLU A CA 1
ATOM 1650 C C . GLU A 1 201 ? -30.062 -3.188 36.894 1.00 75.81 201 GLU A C 1
ATOM 1652 O O . GLU A 1 201 ? -30.914 -3.248 37.778 1.00 75.81 201 GLU A O 1
ATOM 1657 N N . SER A 1 202 ? -30.009 -4.087 35.904 1.00 75.88 202 SER A N 1
ATOM 1658 C CA . SER A 1 202 ? -30.942 -5.218 35.799 1.00 75.88 202 SER A CA 1
ATOM 1659 C C . SER A 1 202 ? -30.827 -6.165 36.992 1.00 75.88 202 SER A C 1
ATOM 1661 O O . SER A 1 202 ? -31.843 -6.556 37.558 1.00 75.88 202 SER A O 1
ATOM 1663 N N . CYS A 1 203 ? -29.603 -6.511 37.403 1.00 72.75 203 CYS A N 1
ATOM 1664 C CA . CYS A 1 203 ? -29.388 -7.369 38.564 1.00 72.75 203 CYS A CA 1
ATOM 1665 C C . CYS A 1 203 ? -29.821 -6.685 39.864 1.00 72.75 203 CYS A C 1
ATOM 1667 O O . CYS A 1 203 ? -30.367 -7.345 40.736 1.00 72.75 203 CYS A O 1
ATOM 1669 N N . LEU A 1 204 ? -29.602 -5.377 40.020 1.00 71.25 204 LEU A N 1
ATOM 1670 C CA . LEU A 1 204 ? -30.041 -4.665 41.221 1.00 71.25 204 LEU A CA 1
ATOM 1671 C C . LEU A 1 204 ? -31.571 -4.632 41.323 1.00 71.25 204 LEU A C 1
ATOM 1673 O O . LEU A 1 204 ? -32.095 -4.907 42.396 1.00 71.25 204 LEU A O 1
ATOM 1677 N N . ASN A 1 205 ? -32.289 -4.379 40.228 1.00 71.31 205 ASN A N 1
ATOM 1678 C CA . ASN A 1 205 ? -33.755 -4.358 40.249 1.00 71.31 205 ASN A CA 1
ATOM 1679 C C . ASN A 1 205 ? -34.359 -5.729 40.610 1.00 71.31 205 ASN A C 1
ATOM 1681 O O . ASN A 1 205 ? -35.299 -5.787 41.391 1.00 71.31 205 ASN A O 1
ATOM 1685 N N . GLU A 1 206 ? -33.766 -6.836 40.150 1.00 69.06 206 GLU A N 1
ATOM 1686 C CA . GLU A 1 206 ? -34.204 -8.192 40.529 1.00 69.06 206 GLU A CA 1
ATOM 1687 C C . GLU A 1 206 ? -33.977 -8.527 42.018 1.00 69.06 206 GLU A C 1
ATOM 1689 O O . GLU A 1 206 ? -34.658 -9.395 42.556 1.00 69.06 206 GLU A O 1
ATOM 1694 N N . PHE A 1 207 ? -33.044 -7.851 42.699 1.00 60.84 207 PHE A N 1
ATOM 1695 C CA . PHE A 1 207 ? -32.732 -8.085 44.117 1.00 60.84 207 PHE A CA 1
ATOM 1696 C C . PHE A 1 207 ? -33.525 -7.202 45.096 1.00 60.84 207 PHE A C 1
ATOM 1698 O O . PHE A 1 207 ? -33.490 -7.469 46.296 1.00 60.84 207 PHE A O 1
ATOM 1705 N N . PHE A 1 208 ? -34.202 -6.152 44.620 1.00 58.81 208 PHE A N 1
ATOM 1706 C CA . PHE A 1 208 ? -34.940 -5.198 45.465 1.00 58.81 208 PHE A CA 1
ATOM 1707 C C . PHE A 1 208 ? -36.471 -5.236 45.273 1.00 58.81 208 PHE A C 1
ATOM 1709 O O . PHE A 1 208 ? -37.164 -4.436 45.898 1.00 58.81 208 PHE A O 1
ATOM 1716 N N . ASP A 1 209 ? -36.989 -6.171 44.467 1.00 57.81 209 ASP A N 1
ATOM 1717 C CA . ASP A 1 209 ? -38.428 -6.382 44.216 1.00 57.81 209 ASP A CA 1
ATOM 1718 C C . ASP A 1 209 ? -39.073 -7.505 45.089 1.00 57.81 209 ASP A C 1
ATOM 1720 O O . ASP A 1 209 ? -40.180 -7.959 44.786 1.00 57.81 209 ASP A O 1
ATOM 1724 N N . GLU A 1 210 ? -38.432 -7.935 46.192 1.00 50.22 210 GLU A N 1
ATOM 1725 C CA . GLU A 1 210 ? -39.013 -8.797 47.260 1.00 50.22 210 GLU A CA 1
ATOM 1726 C C . GLU A 1 210 ? -39.314 -8.014 48.552 1.00 50.22 210 GLU A C 1
ATOM 1728 O O . GLU A 1 210 ? -40.374 -8.284 49.170 1.00 50.22 210 GLU A O 1
#

Secondary structure (DSSP, 8-state):
--HHHHHHHHHHHHHHHHHHTTSPS-HHHHHHHHHHHHHHHHHHHHH--HHHHHHHHHHHHHHHHHTTTS-HHHHHHHHHHHHHHHHHHHHTB-TTSPBPSS---HHHHHHHHHHHHHHHTTGGGS-HHHHHHHHHHHHHHHHHTT-HHHHHHHHHHHHHHHHHTT-HHHHHHHHHHHHHHHHHHHHHHHHHHHHHHHHHHHHHHHHH--

Organism: Pinctada imbricata (NCBI:txid66713)

Radius of gyration: 21.89 Å; chains: 1; bounding box: 59×35×75 Å

Foldseek 3Di:
DPPVVLVVQLVVLVVVQVVCVPPQQDPVNLVSLVSNLQSLLVVCLVPVDVVSLVVNVVSLVVSLVSCPPPDPVSSVQSLLVSLLSLLCSLLCAGPQLARRPDDHDPVSLVSSVVSLVVNVVPVVPDDLLSQLSSLSSVLSSCVVVVNLVSSLVSLVSSLVSCVVVVVPSNNVRSVVVNVVSVVSVVVVVVVVVVVVVVVVVVVVVVVPPD